Protein AF-A0A4R1WTA5-F1 (afdb_monomer_lite)

pLDDT: mean 72.41, std 25.15, range [24.81, 98.38]

Structure (mmCIF, N/CA/C/O backbone):
data_AF-A0A4R1WTA5-F1
#
_entry.id   AF-A0A4R1WTA5-F1
#
loop_
_atom_site.group_PDB
_atom_site.id
_atom_site.type_symbol
_atom_site.label_atom_id
_atom_site.label_alt_id
_atom_site.label_comp_id
_atom_site.label_asym_id
_atom_site.label_entity_id
_atom_site.label_seq_id
_atom_site.pdbx_PDB_ins_code
_atom_site.Cartn_x
_atom_site.Cartn_y
_atom_site.Cartn_z
_atom_site.occupancy
_atom_site.B_iso_or_equiv
_atom_site.auth_seq_id
_atom_site.auth_comp_id
_atom_site.auth_asym_id
_atom_site.auth_atom_id
_atom_site.pdbx_PDB_model_num
ATOM 1 N N . MET A 1 1 ? -5.440 -8.667 8.213 1.00 96.75 1 MET A N 1
ATOM 2 C CA . MET A 1 1 ? -4.086 -8.790 7.638 1.00 96.75 1 MET A CA 1
ATOM 3 C C . MET A 1 1 ? -4.123 -8.305 6.201 1.00 96.75 1 MET A C 1
ATOM 5 O O . MET A 1 1 ? -5.155 -8.456 5.561 1.00 96.75 1 MET A O 1
ATOM 9 N N . ILE A 1 2 ? -3.028 -7.724 5.720 1.00 97.94 2 ILE A N 1
ATOM 10 C CA . ILE A 1 2 ? -2.835 -7.380 4.308 1.00 97.94 2 ILE A CA 1
ATOM 11 C C . ILE A 1 2 ? -1.583 -8.071 3.773 1.00 97.94 2 ILE A C 1
ATOM 13 O O . ILE A 1 2 ? -0.701 -8.413 4.562 1.00 97.94 2 ILE A O 1
ATOM 17 N N . THR A 1 3 ? -1.505 -8.271 2.460 1.00 97.31 3 THR A N 1
ATOM 18 C CA . THR A 1 3 ? -0.336 -8.877 1.807 1.00 97.31 3 THR A CA 1
ATOM 19 C C . THR A 1 3 ? 0.061 -8.103 0.560 1.00 97.31 3 THR A C 1
ATOM 21 O O . THR A 1 3 ? -0.801 -7.708 -0.228 1.00 97.31 3 THR A O 1
ATOM 24 N N . SER A 1 4 ? 1.366 -7.965 0.336 1.00 97.00 4 SER A N 1
ATOM 25 C CA . SER A 1 4 ? 1.911 -7.454 -0.922 1.00 97.00 4 SER A CA 1
ATOM 26 C C . SER A 1 4 ? 1.435 -8.306 -2.095 1.00 97.00 4 SER A C 1
ATOM 28 O O . SER A 1 4 ? 1.392 -9.534 -2.005 1.00 97.00 4 SER A O 1
ATOM 30 N N . THR A 1 5 ? 1.108 -7.659 -3.208 1.00 97.00 5 THR A N 1
ATOM 31 C CA . THR A 1 5 ? 0.647 -8.333 -4.432 1.00 97.00 5 THR A CA 1
ATOM 32 C C . THR A 1 5 ? 1.523 -8.019 -5.638 1.00 97.00 5 THR A C 1
ATOM 34 O O . THR A 1 5 ? 1.283 -8.567 -6.707 1.00 97.00 5 THR A O 1
ATOM 37 N N . PHE A 1 6 ? 2.540 -7.163 -5.494 1.00 96.06 6 PHE A N 1
ATOM 38 C CA . PHE A 1 6 ? 3.413 -6.742 -6.588 1.00 96.06 6 PHE A CA 1
ATOM 39 C C . PHE A 1 6 ? 2.589 -6.292 -7.807 1.00 96.06 6 PHE A C 1
ATOM 41 O O . PHE A 1 6 ? 1.826 -5.332 -7.695 1.00 96.06 6 PHE A O 1
ATOM 48 N N . GLN A 1 7 ? 2.716 -6.986 -8.939 1.00 94.75 7 GLN A N 1
ATOM 49 C CA . GLN A 1 7 ? 2.053 -6.664 -10.201 1.00 94.75 7 GLN A CA 1
ATOM 50 C C . GLN A 1 7 ? 0.638 -7.233 -10.357 1.00 94.75 7 GLN A C 1
ATOM 52 O O . GLN A 1 7 ? 0.011 -7.007 -11.389 1.00 94.75 7 GLN A O 1
ATOM 57 N N . TYR A 1 8 ? 0.152 -8.034 -9.405 1.00 95.88 8 TYR A N 1
ATOM 58 C CA . TYR A 1 8 ? -1.156 -8.675 -9.535 1.00 95.88 8 TYR A CA 1
ATOM 59 C C . TYR A 1 8 ? -2.301 -7.676 -9.335 1.00 95.88 8 TYR A C 1
ATOM 61 O O . TYR A 1 8 ? -2.222 -6.772 -8.500 1.00 95.88 8 TYR A O 1
ATOM 69 N N . SER A 1 9 ? -3.377 -7.896 -10.094 1.00 95.75 9 SER A N 1
ATOM 70 C CA . SER A 1 9 ? -4.637 -7.160 -10.004 1.00 95.75 9 SER A CA 1
ATOM 71 C C . SER A 1 9 ? -5.786 -8.134 -9.706 1.00 95.75 9 SER A C 1
ATOM 73 O O . SER A 1 9 ? -5.859 -9.167 -10.377 1.00 95.75 9 SER A O 1
ATOM 75 N N . PRO A 1 10 ? -6.689 -7.843 -8.753 1.00 96.19 10 PRO A N 1
ATOM 76 C CA . PRO A 1 10 ? -6.680 -6.682 -7.864 1.00 96.19 10 PRO A CA 1
ATOM 77 C C . PRO A 1 10 ? -5.507 -6.722 -6.867 1.00 96.19 10 PRO A C 1
ATOM 79 O O . PRO A 1 10 ? -5.014 -7.784 -6.486 1.00 96.19 10 PRO A O 1
ATOM 82 N N . GLY A 1 11 ? -5.040 -5.539 -6.477 1.00 96.50 11 GLY A N 1
ATOM 83 C CA . GLY A 1 11 ? -3.857 -5.328 -5.658 1.00 96.50 11 GLY A CA 1
ATOM 84 C C . GLY A 1 11 ? -4.145 -5.134 -4.166 1.00 96.50 11 GLY A C 1
ATOM 85 O O . GLY A 1 11 ? -5.208 -4.655 -3.772 1.00 96.50 11 GLY A O 1
ATOM 86 N N . MET A 1 12 ? -3.152 -5.461 -3.335 1.00 97.69 12 MET A N 1
ATOM 87 C CA . MET A 1 12 ? -3.203 -5.416 -1.870 1.00 97.69 12 MET A CA 1
ATOM 88 C C . MET A 1 12 ? -4.356 -6.246 -1.285 1.00 97.69 12 MET A C 1
ATOM 90 O O . MET A 1 12 ? -5.397 -5.714 -0.891 1.00 97.69 12 MET A O 1
ATOM 94 N N . ALA A 1 13 ? -4.165 -7.564 -1.233 1.00 97.81 13 ALA A N 1
ATOM 95 C CA . ALA A 1 13 ? -5.171 -8.493 -0.730 1.00 97.81 13 ALA A CA 1
ATOM 96 C C . ALA A 1 13 ? -5.386 -8.340 0.783 1.00 97.81 13 ALA A C 1
ATOM 98 O O . ALA A 1 13 ? -4.449 -8.084 1.544 1.00 97.81 13 ALA A O 1
ATOM 99 N N . ILE A 1 14 ? -6.632 -8.530 1.217 1.00 98.25 14 ILE A N 1
ATOM 100 C CA . ILE A 1 14 ? -7.074 -8.321 2.594 1.00 98.25 14 ILE A CA 1
ATOM 101 C C . ILE A 1 14 ? -7.642 -9.625 3.131 1.00 98.25 14 ILE A C 1
ATOM 103 O O . ILE A 1 14 ? -8.584 -10.200 2.582 1.00 98.25 14 ILE A O 1
ATOM 107 N N . LEU A 1 15 ? -7.086 -10.069 4.253 1.00 98.31 15 LEU A N 1
ATOM 108 C CA . LEU A 1 15 ? -7.520 -11.262 4.960 1.00 98.31 15 LEU A CA 1
ATOM 109 C C . LEU A 1 15 ? -8.079 -10.901 6.333 1.00 98.31 15 LEU A C 1
ATOM 111 O O . LEU A 1 15 ? -7.521 -10.071 7.059 1.00 98.31 15 LEU A O 1
ATOM 115 N N . HIS A 1 16 ? -9.160 -11.568 6.713 1.00 98.12 16 HIS A N 1
ATOM 116 C CA . HIS A 1 16 ? -9.819 -11.399 7.999 1.00 98.12 16 HIS A CA 1
ATOM 117 C C . HIS A 1 16 ? -9.849 -12.722 8.761 1.00 98.12 16 HIS A C 1
ATOM 119 O O . HIS A 1 16 ? -10.159 -13.765 8.190 1.00 98.12 16 HIS A O 1
ATOM 125 N N . SER A 1 17 ? -9.605 -12.649 10.064 1.00 98.19 17 SER A N 1
ATOM 126 C CA . SER A 1 17 ? -9.720 -13.762 11.001 1.00 98.19 17 SER A CA 1
ATOM 127 C C . SER A 1 17 ? -10.259 -13.246 12.336 1.00 98.19 17 SER A C 1
ATOM 129 O O . SER A 1 17 ? -10.099 -12.066 12.651 1.00 98.19 17 SER A O 1
ATOM 131 N N . ARG A 1 18 ? -10.934 -14.121 13.087 1.00 97.94 18 ARG A N 1
ATOM 132 C CA . ARG A 1 18 ? -11.386 -13.868 14.467 1.00 97.94 18 ARG A CA 1
ATOM 133 C C . ARG A 1 18 ? -10.594 -14.668 15.504 1.00 97.94 18 ARG A C 1
ATOM 135 O O . ARG A 1 18 ? -10.625 -14.316 16.673 1.00 97.94 18 ARG A O 1
ATOM 142 N N . ASP A 1 19 ? -9.916 -15.727 15.071 1.00 98.00 19 ASP A N 1
ATOM 143 C CA . ASP A 1 19 ? -9.202 -16.702 15.903 1.00 98.00 19 ASP A CA 1
ATOM 144 C C . ASP A 1 19 ? -7.682 -16.699 15.646 1.00 98.00 19 ASP A C 1
ATOM 146 O O . ASP A 1 19 ? -6.946 -17.427 16.300 1.00 98.00 19 ASP A O 1
ATOM 150 N N . LEU A 1 20 ? -7.211 -15.886 14.690 1.00 97.81 20 LEU A N 1
ATOM 151 C CA . LEU A 1 20 ? -5.835 -15.821 14.179 1.00 97.81 20 LEU A CA 1
ATOM 152 C C . LEU A 1 20 ? -5.329 -17.109 13.504 1.00 97.81 20 LEU A C 1
ATOM 154 O O . LEU A 1 20 ? -4.186 -17.144 13.048 1.00 97.81 20 LEU A O 1
ATOM 158 N N . VAL A 1 21 ? -6.184 -18.124 13.353 1.00 98.19 21 VAL A N 1
ATOM 159 C CA . VAL A 1 21 ? -5.868 -19.425 12.741 1.00 98.19 21 VAL A CA 1
ATOM 160 C C . VAL A 1 21 ? -6.569 -19.563 11.393 1.00 98.19 21 VAL A C 1
ATOM 162 O O . VAL A 1 21 ? -5.928 -19.831 10.378 1.00 98.19 21 VAL A O 1
ATOM 165 N N . SER A 1 22 ? -7.877 -19.324 11.360 1.00 98.00 22 SER A N 1
ATOM 166 C CA . SER A 1 22 ? -8.713 -19.427 10.170 1.00 98.00 22 SER A CA 1
ATOM 167 C C . SER A 1 22 ? -8.807 -18.067 9.489 1.00 98.00 22 SER A C 1
ATOM 169 O O . SER A 1 22 ? -9.355 -17.110 10.046 1.00 98.00 22 SER A O 1
ATOM 171 N N . TRP A 1 23 ? -8.294 -17.969 8.263 1.00 98.31 23 TRP A N 1
ATOM 172 C CA . TRP A 1 23 ? -8.253 -16.719 7.504 1.00 98.31 23 TRP A CA 1
ATOM 173 C C . TRP A 1 23 ? -9.099 -16.814 6.239 1.00 98.31 23 TRP A C 1
ATOM 175 O O . TRP A 1 23 ? -8.957 -17.743 5.450 1.00 98.31 23 TRP A O 1
ATOM 185 N N . ARG A 1 24 ? -9.952 -15.809 6.018 1.00 98.19 24 ARG A N 1
ATOM 186 C CA . ARG A 1 24 ? -10.713 -15.639 4.773 1.00 98.19 24 ARG A CA 1
ATOM 187 C C . ARG A 1 24 ? -10.216 -14.422 4.006 1.00 98.19 24 ARG A C 1
ATOM 189 O O . ARG A 1 24 ? -9.983 -13.372 4.607 1.00 98.19 24 ARG A O 1
ATOM 196 N N . HIS A 1 25 ? -10.106 -14.543 2.688 1.00 97.56 25 HIS A N 1
ATOM 197 C CA . HIS A 1 25 ? -9.938 -13.388 1.813 1.00 97.56 25 HIS A CA 1
ATOM 198 C C . HIS A 1 25 ? -11.254 -12.598 1.780 1.00 97.56 25 HIS A C 1
ATOM 200 O O . HIS A 1 25 ? -12.312 -13.179 1.546 1.00 97.56 25 HIS A O 1
ATOM 206 N N . VAL A 1 26 ? -11.203 -11.298 2.075 1.00 97.62 26 VAL A N 1
ATOM 207 C CA . VAL A 1 26 ? -12.401 -10.439 2.164 1.00 97.62 26 VAL A CA 1
ATOM 208 C C . VAL A 1 26 ? -12.447 -9.338 1.115 1.00 97.62 26 VAL A C 1
ATOM 210 O O . VAL A 1 26 ? -13.472 -8.679 0.995 1.00 97.62 26 VAL A O 1
ATOM 213 N N . GLY A 1 27 ? -11.365 -9.132 0.368 1.00 96.38 27 GLY A N 1
ATOM 214 C CA . GLY A 1 27 ? -11.299 -8.121 -0.676 1.00 96.38 27 GLY A CA 1
ATOM 215 C C . GLY A 1 27 ? -9.877 -7.644 -0.927 1.00 96.38 27 GLY A C 1
ATOM 216 O O . GLY A 1 27 ? -8.91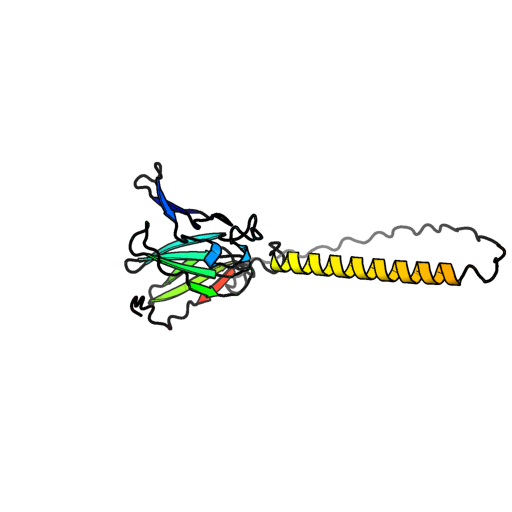9 -8.160 -0.357 1.00 96.38 27 GLY A O 1
ATOM 217 N N . ALA A 1 28 ? -9.762 -6.622 -1.763 1.00 97.50 28 ALA A N 1
ATOM 218 C CA . ALA A 1 28 ? -8.504 -6.001 -2.141 1.00 97.50 28 ALA A CA 1
ATOM 219 C C . ALA A 1 28 ? -8.656 -4.477 -2.098 1.00 97.50 28 ALA A C 1
ATOM 221 O O . ALA A 1 28 ? -9.720 -3.953 -2.433 1.00 97.50 28 ALA A O 1
ATOM 222 N N . ALA A 1 29 ? -7.614 -3.771 -1.661 1.00 97.88 29 ALA A N 1
ATOM 223 C CA . ALA A 1 29 ? -7.682 -2.317 -1.495 1.00 97.88 29 ALA A CA 1
ATOM 224 C C . ALA A 1 29 ? -7.497 -1.544 -2.806 1.00 97.88 29 ALA A C 1
ATOM 226 O O . ALA A 1 29 ? -7.921 -0.396 -2.908 1.00 97.88 29 ALA A O 1
ATOM 227 N N . VAL A 1 30 ? -6.871 -2.168 -3.807 1.00 97.56 30 VAL A N 1
ATOM 228 C CA . VAL A 1 30 ? -6.639 -1.585 -5.131 1.00 97.56 30 VAL A CA 1
ATOM 229 C C . VAL A 1 30 ? -7.363 -2.449 -6.169 1.00 97.56 30 VAL A C 1
ATOM 231 O O . VAL A 1 30 ? -6.821 -3.472 -6.579 1.00 97.56 30 VAL A O 1
ATOM 234 N N . PRO A 1 31 ? -8.589 -2.092 -6.595 1.00 95.50 31 PRO A N 1
ATOM 235 C CA . PRO A 1 31 ? -9.369 -2.928 -7.512 1.00 95.50 31 PRO A CA 1
ATOM 236 C C . PRO A 1 31 ? -8.698 -3.159 -8.872 1.00 95.50 31 PRO A C 1
ATOM 238 O O . PRO A 1 31 ? -8.821 -4.240 -9.442 1.00 95.50 31 PRO A O 1
ATOM 241 N N . ASP A 1 32 ? -7.968 -2.159 -9.370 1.00 95.62 32 ASP A N 1
ATOM 242 C CA . ASP A 1 32 ? -7.204 -2.233 -10.614 1.00 95.62 32 ASP A CA 1
ATOM 243 C C . ASP A 1 32 ? -5.804 -1.651 -10.406 1.00 95.62 32 ASP A C 1
ATOM 245 O O . ASP A 1 32 ? -5.652 -0.480 -10.062 1.00 95.62 32 ASP A O 1
ATOM 249 N N . ILE A 1 33 ? -4.771 -2.465 -10.626 1.00 95.56 33 ILE A N 1
ATOM 250 C CA . ILE A 1 33 ? -3.366 -2.055 -10.521 1.00 95.56 33 ILE A CA 1
ATOM 251 C C . ILE A 1 33 ? -2.968 -1.011 -11.580 1.00 95.56 33 ILE A C 1
ATOM 253 O O . ILE A 1 33 ? -2.007 -0.266 -11.385 1.00 95.56 33 ILE A O 1
ATOM 257 N N . GLY A 1 34 ? -3.722 -0.902 -12.681 1.00 95.44 34 GLY A N 1
ATOM 258 C CA . GLY A 1 34 ? -3.491 0.066 -13.754 1.00 95.44 34 GLY A CA 1
ATOM 259 C C . GLY A 1 34 ? -3.556 1.528 -13.301 1.00 95.44 34 GLY A C 1
ATOM 260 O O . GLY A 1 34 ? -3.007 2.398 -13.979 1.00 95.44 34 GLY A O 1
ATOM 261 N N . VAL A 1 35 ? -4.149 1.807 -12.132 1.00 94.81 35 VAL A N 1
ATOM 262 C CA . VAL A 1 35 ? -4.145 3.144 -11.510 1.00 94.81 35 VAL A CA 1
ATOM 263 C C . VAL A 1 35 ? -2.745 3.608 -11.089 1.00 94.81 35 VAL A C 1
ATOM 265 O O . VAL A 1 35 ? -2.527 4.805 -10.922 1.00 94.81 35 VAL A O 1
ATOM 268 N N . LEU A 1 36 ? -1.786 2.685 -10.928 1.00 94.56 36 LEU A N 1
ATOM 269 C CA . LEU A 1 36 ? -0.389 3.013 -10.624 1.00 94.56 36 LEU A CA 1
ATOM 270 C C . LEU A 1 36 ? 0.376 3.523 -11.852 1.00 94.56 36 LEU A C 1
ATOM 272 O O . LEU A 1 36 ? 1.371 4.229 -11.704 1.00 94.56 36 LEU A O 1
ATOM 276 N N . GLY A 1 37 ? -0.079 3.177 -13.059 1.00 94.06 37 GLY A N 1
ATOM 277 C CA . GLY A 1 37 ? 0.538 3.598 -14.311 1.00 94.06 37 GLY A CA 1
ATOM 278 C C . GLY A 1 37 ? 0.218 2.667 -15.483 1.00 94.06 37 GLY A C 1
ATOM 279 O O . GLY A 1 37 ? -0.149 1.504 -15.284 1.00 94.06 37 GLY A O 1
ATOM 280 N N . PRO A 1 38 ? 0.377 3.145 -16.730 1.00 94.44 38 PRO A N 1
ATOM 281 C CA . PRO A 1 38 ? 0.078 2.355 -17.920 1.00 94.44 38 PRO A CA 1
ATOM 282 C C . PRO A 1 38 ? 0.957 1.105 -18.057 1.00 94.44 38 PRO A C 1
ATOM 284 O O . PRO A 1 38 ? 0.537 0.136 -18.677 1.00 94.44 38 PRO A O 1
ATOM 287 N N . GLU A 1 39 ? 2.150 1.087 -17.462 1.00 93.88 39 GLU A N 1
ATOM 288 C CA . GLU A 1 39 ? 3.087 -0.044 -17.491 1.00 93.88 39 GLU A CA 1
ATOM 289 C C . GLU A 1 39 ? 2.559 -1.283 -16.743 1.00 93.88 39 GLU A C 1
ATOM 291 O O . GLU A 1 39 ? 3.017 -2.399 -16.999 1.00 93.88 39 GLU A O 1
ATOM 296 N N . TYR A 1 40 ? 1.607 -1.093 -15.823 1.00 94.25 40 TYR A N 1
ATOM 297 C CA . TYR A 1 40 ? 0.965 -2.159 -15.046 1.00 94.25 40 TYR A CA 1
ATOM 298 C C . TYR A 1 40 ? -0.238 -2.790 -15.761 1.00 94.25 40 TYR A C 1
ATOM 300 O O . TYR A 1 40 ? -0.743 -3.821 -15.322 1.00 94.25 40 TYR A O 1
ATOM 308 N N . ARG A 1 41 ? -0.715 -2.180 -16.851 1.00 94.38 41 ARG A N 1
ATOM 309 C CA . ARG A 1 41 ? -1.888 -2.651 -17.593 1.00 94.38 41 ARG A CA 1
ATOM 310 C C . ARG A 1 41 ? -1.558 -3.904 -18.405 1.00 94.38 41 ARG A C 1
ATOM 312 O O . ARG A 1 41 ? -0.417 -4.111 -18.825 1.00 94.38 41 ARG A O 1
ATOM 319 N N . SER A 1 42 ? -2.574 -4.727 -18.652 1.00 90.75 42 SER A N 1
ATOM 320 C CA . SER A 1 42 ? -2.446 -6.026 -19.326 1.00 90.75 42 SER A CA 1
ATOM 321 C C . SER A 1 42 ? -1.980 -5.950 -20.784 1.00 90.75 42 SER A C 1
ATOM 323 O O . SER A 1 42 ? -1.438 -6.924 -21.298 1.00 90.75 42 SER A O 1
ATOM 325 N N . ASP A 1 43 ? -2.145 -4.804 -21.445 1.00 93.88 43 ASP A N 1
ATOM 326 C CA . ASP A 1 43 ? -1.640 -4.537 -22.795 1.00 93.88 43 ASP A CA 1
ATOM 327 C C . ASP A 1 43 ? -0.129 -4.249 -22.828 1.00 93.88 43 ASP A C 1
ATOM 329 O O . ASP A 1 43 ? 0.496 -4.397 -23.878 1.00 93.88 43 ASP A O 1
ATOM 333 N N . ARG A 1 44 ? 0.472 -3.869 -21.690 1.00 93.94 44 ARG A N 1
ATOM 334 C CA . ARG A 1 44 ? 1.913 -3.587 -21.573 1.00 93.94 44 ARG A CA 1
ATOM 335 C C . ARG A 1 44 ? 2.675 -4.646 -20.789 1.00 93.94 44 ARG A C 1
ATOM 337 O O . ARG A 1 44 ? 3.708 -5.118 -21.256 1.00 93.94 44 ARG A O 1
ATOM 344 N N . MET A 1 45 ? 2.181 -5.022 -19.608 1.00 89.00 45 MET A N 1
ATOM 345 C CA . MET A 1 45 ? 2.787 -6.038 -18.732 1.00 89.00 45 MET A CA 1
ATOM 346 C C . MET A 1 45 ? 4.282 -5.793 -18.447 1.00 89.00 45 MET A C 1
ATOM 348 O O . MET A 1 45 ? 5.087 -6.720 -18.354 1.00 89.00 45 MET A O 1
ATOM 352 N N . GLU A 1 46 ? 4.677 -4.528 -18.285 1.00 92.88 46 GLU A N 1
ATOM 353 C CA . GLU A 1 46 ? 6.085 -4.114 -18.180 1.00 92.88 46 GLU A CA 1
ATOM 354 C C . GLU A 1 46 ? 6.626 -4.155 -16.739 1.00 92.88 46 GLU A C 1
ATOM 356 O O . GLU A 1 46 ? 7.792 -3.838 -16.488 1.00 92.88 46 GLU A O 1
ATOM 361 N N . ARG A 1 47 ? 5.789 -4.556 -15.777 1.00 90.69 47 ARG A N 1
ATOM 362 C CA . ARG A 1 47 ? 6.041 -4.439 -14.334 1.00 90.69 47 ARG A CA 1
ATOM 363 C C . ARG A 1 47 ? 6.128 -5.779 -13.605 1.00 90.69 47 ARG A C 1
ATOM 365 O O . ARG A 1 47 ? 5.712 -5.893 -12.464 1.00 90.69 47 ARG A O 1
ATOM 372 N N . TYR A 1 48 ? 6.705 -6.804 -14.228 1.00 90.19 48 TYR A N 1
ATOM 373 C CA . TYR A 1 48 ? 6.916 -8.097 -13.565 1.00 90.19 48 TYR A CA 1
ATOM 374 C C . TYR A 1 48 ? 7.772 -7.975 -12.289 1.00 90.19 48 TYR A C 1
ATOM 376 O O . TYR A 1 48 ? 8.858 -7.393 -12.318 1.00 90.19 48 TYR A O 1
ATOM 384 N N . ASN A 1 49 ? 7.308 -8.596 -11.199 1.00 90.31 49 ASN A N 1
ATOM 385 C CA . ASN A 1 49 ? 7.962 -8.646 -9.887 1.00 90.31 49 ASN A CA 1
ATOM 386 C C . ASN A 1 49 ? 8.226 -7.266 -9.253 1.00 90.31 49 ASN A C 1
ATOM 388 O O . ASN A 1 49 ? 9.166 -7.094 -8.478 1.00 90.31 49 ASN A O 1
ATOM 392 N N . VAL A 1 50 ? 7.413 -6.270 -9.606 1.00 91.44 50 VAL A N 1
ATOM 393 C CA . VAL A 1 50 ? 7.380 -4.940 -8.990 1.00 91.44 50 VAL A CA 1
ATOM 394 C C . VAL A 1 50 ? 5.922 -4.475 -8.887 1.00 91.44 50 VAL A C 1
ATOM 396 O O . VAL A 1 50 ? 5.036 -5.098 -9.460 1.00 91.44 50 VAL A O 1
ATOM 399 N N . GLY A 1 51 ? 5.649 -3.392 -8.162 1.00 93.81 51 GLY A N 1
ATOM 400 C CA . GLY A 1 51 ? 4.294 -2.869 -7.972 1.00 93.81 51 GLY A CA 1
ATOM 401 C C . GLY A 1 51 ? 4.022 -2.605 -6.510 1.00 93.81 51 GLY A C 1
ATOM 402 O O . GLY A 1 51 ? 4.788 -1.883 -5.882 1.00 93.81 51 GLY A O 1
ATOM 403 N N . ILE A 1 52 ? 2.958 -3.191 -5.970 1.00 96.75 52 ILE A N 1
ATOM 404 C CA . ILE A 1 52 ? 2.570 -3.017 -4.569 1.00 96.75 52 ILE A CA 1
ATOM 405 C C . ILE A 1 52 ? 3.472 -3.864 -3.664 1.00 96.75 52 ILE A C 1
ATOM 407 O O . ILE A 1 52 ? 3.313 -5.087 -3.581 1.00 96.75 52 ILE A O 1
ATOM 411 N N . TYR A 1 53 ? 4.403 -3.197 -2.982 1.00 96.25 53 TYR A N 1
ATOM 412 C CA . TYR A 1 53 ? 5.261 -3.784 -1.950 1.00 96.25 53 TYR A CA 1
ATOM 413 C C . TYR A 1 53 ? 4.541 -3.832 -0.595 1.00 96.25 53 TYR A C 1
ATOM 415 O O . TYR A 1 53 ? 3.323 -3.650 -0.514 1.00 96.25 53 TYR A O 1
ATOM 423 N N . ALA A 1 54 ? 5.289 -4.141 0.469 1.00 96.19 54 ALA A N 1
ATOM 424 C CA . ALA A 1 54 ? 4.741 -4.220 1.810 1.00 96.19 54 ALA A CA 1
ATOM 425 C C . ALA A 1 54 ? 4.035 -2.917 2.190 1.00 96.19 54 ALA A C 1
ATOM 427 O O . ALA A 1 54 ? 4.475 -1.804 1.886 1.00 96.19 54 ALA A O 1
ATOM 428 N N . GLY A 1 55 ? 2.897 -3.093 2.844 1.00 96.19 55 GLY A N 1
ATOM 429 C CA . GLY A 1 55 ? 2.095 -2.003 3.349 1.00 96.19 55 GLY A CA 1
ATOM 430 C C . GLY A 1 55 ? 1.824 -2.158 4.830 1.00 96.19 55 GLY A C 1
ATOM 431 O O . GLY A 1 55 ? 2.054 -3.205 5.437 1.00 96.19 55 GLY A O 1
ATOM 432 N N . SER A 1 56 ? 1.268 -1.103 5.399 1.00 97.81 56 SER A N 1
ATOM 433 C CA . SER A 1 56 ? 0.765 -1.075 6.760 1.00 97.81 56 SER A CA 1
ATOM 434 C C . SER A 1 56 ? -0.733 -0.815 6.754 1.00 97.81 56 SER A C 1
ATOM 436 O O . SER A 1 56 ? -1.243 0.025 6.013 1.00 97.81 56 SER A O 1
ATOM 438 N N . LEU A 1 57 ? -1.438 -1.545 7.613 1.00 97.75 57 LEU A N 1
ATOM 439 C CA . LEU A 1 57 ? -2.854 -1.354 7.885 1.00 97.75 57 LEU A CA 1
ATOM 440 C C . LEU A 1 57 ? -3.005 -0.900 9.335 1.00 97.75 57 LEU A C 1
ATOM 442 O O . LEU A 1 57 ? -2.594 -1.612 10.252 1.00 97.75 57 LEU A O 1
ATOM 446 N N . ARG A 1 58 ? -3.609 0.268 9.548 1.00 96.94 58 ARG A N 1
ATOM 447 C CA . ARG A 1 58 ? -3.909 0.807 10.880 1.00 96.94 58 ARG A CA 1
ATOM 448 C C . ARG A 1 58 ? -5.374 1.192 10.975 1.00 96.94 58 ARG A C 1
ATOM 450 O O . ARG A 1 58 ? -5.942 1.676 10.007 1.00 96.94 58 ARG A O 1
ATOM 457 N N . HIS A 1 59 ? -5.975 1.000 12.142 1.00 96.50 59 HIS A N 1
ATOM 458 C CA . HIS A 1 59 ? -7.298 1.538 12.436 1.00 96.50 59 HIS A CA 1
ATOM 459 C C . HIS A 1 59 ? -7.134 2.780 13.314 1.00 96.50 59 HIS A C 1
ATOM 461 O O . HIS A 1 59 ? -6.526 2.702 14.379 1.00 96.50 59 HIS A O 1
ATOM 467 N N . HIS A 1 60 ? -7.629 3.925 12.853 1.00 95.44 60 HIS A N 1
ATOM 468 C CA . HIS A 1 60 ? -7.511 5.201 13.552 1.00 95.44 60 HIS A CA 1
ATOM 469 C C . HIS A 1 60 ? -8.734 6.076 13.260 1.00 95.44 60 HIS A C 1
ATOM 471 O O . HIS A 1 60 ? -9.107 6.248 12.099 1.00 95.44 60 HIS A O 1
ATOM 477 N N . ARG A 1 61 ? -9.350 6.628 14.319 1.00 94.00 61 ARG A N 1
ATOM 478 C CA . ARG A 1 61 ? -10.554 7.485 14.257 1.00 94.00 61 ARG A CA 1
ATOM 479 C C . ARG A 1 61 ? -11.700 6.877 13.427 1.00 94.00 61 ARG A C 1
ATOM 481 O O . ARG A 1 61 ? -12.248 7.525 12.546 1.00 94.00 61 ARG A O 1
ATOM 488 N N . GLY A 1 62 ? -12.034 5.614 13.709 1.00 96.06 62 GLY A N 1
ATOM 489 C CA . GLY A 1 62 ? -13.158 4.907 13.074 1.00 96.06 62 GLY A CA 1
ATOM 490 C C . GLY A 1 62 ? -12.924 4.498 11.617 1.00 96.06 62 GLY A C 1
ATOM 491 O O . GLY A 1 62 ? -13.872 4.143 10.926 1.00 96.06 62 GLY A O 1
ATOM 492 N N . ARG A 1 63 ? -11.678 4.566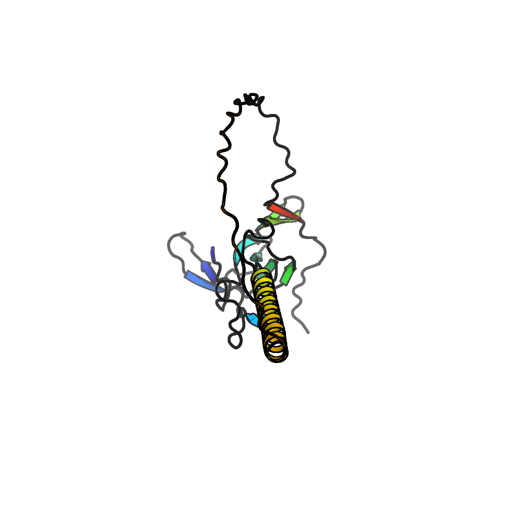 11.132 1.00 97.00 63 ARG A N 1
ATOM 493 C CA . ARG A 1 63 ? -11.333 4.240 9.749 1.00 97.00 63 ARG A CA 1
ATOM 494 C C . ARG A 1 63 ? -10.079 3.383 9.665 1.00 97.00 63 ARG A C 1
ATOM 496 O O . ARG A 1 63 ? -9.144 3.534 10.453 1.00 97.00 63 ARG A O 1
ATOM 503 N N . TYR A 1 64 ? -10.044 2.501 8.678 1.00 98.19 64 TYR A N 1
ATOM 504 C CA . TYR A 1 64 ? -8.853 1.784 8.252 1.00 98.19 64 TYR A CA 1
ATOM 505 C C . TYR A 1 64 ? -8.031 2.657 7.311 1.00 98.19 64 TYR A C 1
ATOM 507 O O . TYR A 1 64 ? -8.540 3.183 6.326 1.00 98.19 64 TYR A O 1
ATOM 515 N N . TRP A 1 65 ? -6.749 2.776 7.613 1.00 97.94 65 TRP A N 1
ATOM 516 C CA . TRP A 1 65 ? -5.741 3.473 6.835 1.00 97.94 65 TRP A CA 1
ATOM 517 C C . TRP A 1 65 ? -4.758 2.449 6.310 1.00 97.94 65 TRP A C 1
ATOM 519 O O . TRP A 1 65 ? -4.124 1.738 7.096 1.00 97.94 65 TRP A O 1
ATOM 529 N N . LEU A 1 66 ? -4.622 2.389 4.993 1.00 98.38 66 LEU A N 1
ATOM 530 C CA . LEU A 1 66 ? -3.700 1.490 4.331 1.00 98.38 66 LEU A CA 1
ATOM 531 C C . LEU A 1 66 ? -2.662 2.314 3.587 1.00 98.38 66 LEU A C 1
ATOM 533 O O . LEU A 1 66 ? -3.009 3.058 2.675 1.00 98.38 66 LEU A O 1
ATOM 537 N N . HIS A 1 67 ? -1.400 2.167 3.981 1.00 98.00 67 HIS A N 1
ATOM 538 C CA . HIS A 1 67 ? -0.267 2.771 3.287 1.00 98.00 67 HIS A CA 1
ATOM 539 C C . HIS A 1 67 ? 0.560 1.677 2.629 1.00 98.00 67 HIS A C 1
ATOM 541 O O . HIS A 1 67 ? 0.772 0.629 3.231 1.00 98.00 67 HIS A O 1
ATOM 547 N N . PHE A 1 68 ? 1.054 1.916 1.422 1.00 97.19 68 PHE A N 1
ATOM 548 C CA . PHE A 1 68 ? 1.995 1.016 0.758 1.00 97.19 68 PHE A CA 1
ATOM 549 C C . PHE A 1 68 ? 2.933 1.791 -0.152 1.00 97.19 68 PHE A C 1
ATOM 551 O O . PHE A 1 68 ? 2.675 2.944 -0.502 1.00 97.19 68 PHE A O 1
ATOM 558 N N . THR A 1 69 ? 4.031 1.157 -0.540 1.00 95.06 69 THR A N 1
ATOM 559 C CA . THR A 1 69 ? 4.960 1.704 -1.523 1.00 95.06 69 THR A CA 1
ATOM 560 C C . THR A 1 69 ? 4.905 0.948 -2.831 1.00 95.06 69 THR A C 1
ATOM 562 O O . THR A 1 69 ? 4.648 -0.254 -2.909 1.00 95.06 69 THR A O 1
ATOM 565 N N . THR A 1 70 ? 5.250 1.688 -3.866 1.00 93.50 70 THR A N 1
ATOM 566 C CA . THR A 1 70 ? 5.908 1.161 -5.049 1.00 93.50 70 THR A CA 1
ATOM 567 C C . THR A 1 70 ? 7.332 1.720 -5.036 1.00 93.50 70 THR A C 1
ATOM 569 O O . THR A 1 70 ? 7.547 2.872 -4.649 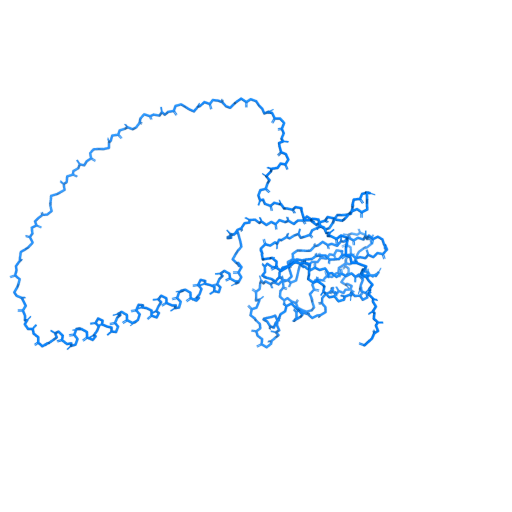1.00 93.50 70 THR A O 1
ATOM 572 N N . LEU A 1 71 ? 8.333 0.934 -5.431 1.00 88.62 71 LEU A N 1
ATOM 573 C CA . LEU A 1 71 ? 9.717 1.429 -5.417 1.00 88.62 71 LEU A CA 1
ATOM 574 C C . LEU A 1 71 ? 9.959 2.551 -6.442 1.00 88.62 71 LEU A C 1
ATOM 576 O O . LEU A 1 71 ? 10.863 3.367 -6.245 1.00 88.62 71 LEU A O 1
ATOM 580 N N . ASP A 1 72 ? 9.189 2.574 -7.532 1.00 88.44 72 ASP A N 1
ATOM 581 C CA . ASP A 1 72 ? 9.369 3.499 -8.653 1.00 88.44 72 ASP A CA 1
ATOM 582 C C . ASP A 1 72 ? 8.347 4.650 -8.656 1.00 88.44 72 ASP A C 1
ATOM 584 O O . ASP A 1 72 ? 8.714 5.757 -9.040 1.00 88.44 72 ASP A O 1
ATOM 588 N N . GLU A 1 73 ? 7.096 4.431 -8.234 1.00 91.62 73 GLU A N 1
ATOM 589 C CA . GLU A 1 73 ? 6.034 5.451 -8.291 1.00 91.62 73 GLU A CA 1
ATOM 590 C C . GLU A 1 73 ? 5.800 6.176 -6.953 1.00 91.62 73 GLU A C 1
ATOM 592 O O . GLU A 1 73 ? 5.140 7.216 -6.941 1.00 91.62 73 GLU A O 1
ATOM 597 N N . GLY A 1 74 ? 6.361 5.666 -5.849 1.00 92.88 74 GLY A N 1
ATOM 598 C CA . GLY A 1 74 ? 6.369 6.307 -4.534 1.00 92.88 74 GLY A CA 1
ATOM 599 C C . GLY A 1 74 ? 5.411 5.694 -3.506 1.00 92.88 74 GLY A C 1
ATOM 600 O O . GLY A 1 74 ? 5.125 4.494 -3.537 1.00 92.88 74 GLY A O 1
ATOM 601 N N . ILE A 1 75 ? 4.957 6.513 -2.552 1.00 95.38 75 ILE A N 1
ATOM 602 C CA . ILE A 1 75 ? 4.140 6.096 -1.398 1.00 95.38 75 ILE A CA 1
ATOM 603 C C . ILE A 1 75 ? 2.674 6.434 -1.653 1.00 95.38 75 ILE A C 1
ATOM 605 O O . ILE A 1 75 ? 2.348 7.570 -1.999 1.00 95.38 75 ILE A O 1
ATOM 609 N N . PHE A 1 76 ? 1.789 5.479 -1.390 1.00 97.06 76 PHE A N 1
ATOM 610 C CA . PHE A 1 76 ? 0.350 5.612 -1.566 1.00 97.06 76 PHE A CA 1
ATOM 611 C C . PHE A 1 76 ? -0.412 5.380 -0.263 1.00 97.06 76 PHE A C 1
ATOM 613 O O . PHE A 1 76 ? 0.051 4.660 0.624 1.00 97.06 76 PHE A O 1
ATOM 620 N N . VAL A 1 77 ? -1.601 5.976 -0.176 1.00 97.81 77 VAL A N 1
ATOM 621 C CA . VAL A 1 77 ? -2.579 5.765 0.888 1.00 97.81 77 VAL A CA 1
ATOM 622 C C . VAL A 1 77 ? -3.982 5.587 0.312 1.00 97.81 77 VAL A C 1
ATOM 624 O O . VAL A 1 77 ? -4.376 6.256 -0.643 1.00 97.81 77 VAL A O 1
ATOM 627 N N . THR A 1 78 ? -4.752 4.695 0.920 1.00 98.19 78 THR A N 1
ATOM 628 C CA . THR A 1 78 ? -6.203 4.585 0.742 1.00 98.19 78 THR A CA 1
ATOM 629 C C . THR A 1 78 ? -6.851 4.271 2.088 1.00 98.19 78 THR A C 1
ATOM 631 O O . THR A 1 78 ? -6.183 3.825 3.029 1.00 98.19 78 THR A O 1
ATOM 634 N N . THR A 1 79 ? -8.143 4.553 2.217 1.00 98.38 79 THR A N 1
ATOM 635 C CA . THR A 1 79 ? -8.871 4.407 3.474 1.00 98.38 79 THR A CA 1
ATOM 636 C C . THR A 1 79 ? -10.235 3.756 3.283 1.00 98.38 79 THR A C 1
ATOM 638 O O . THR A 1 79 ? -10.826 3.865 2.215 1.00 98.38 79 THR A O 1
ATOM 641 N N . ALA A 1 80 ? -10.747 3.083 4.311 1.00 98.31 80 ALA A N 1
ATOM 642 C CA . ALA A 1 80 ? -12.072 2.462 4.298 1.00 98.31 80 ALA A CA 1
ATOM 643 C C . ALA A 1 80 ? -12.668 2.428 5.706 1.00 98.31 80 ALA A C 1
ATOM 645 O O . ALA A 1 80 ? -11.937 2.286 6.683 1.00 98.31 80 ALA A O 1
ATOM 646 N N . GLU A 1 81 ? -13.986 2.524 5.838 1.00 98.06 81 GLU A N 1
ATOM 647 C CA . GLU A 1 81 ? -14.665 2.407 7.144 1.00 98.06 81 GLU A CA 1
ATOM 648 C C . GLU A 1 81 ? -14.867 0.944 7.557 1.00 98.06 81 GLU A C 1
ATOM 650 O O . GLU A 1 81 ? -14.880 0.616 8.739 1.00 98.06 81 GLU A O 1
ATOM 655 N N . HIS A 1 82 ? -14.918 0.039 6.581 1.00 97.31 82 HIS A N 1
ATOM 656 C CA . HIS A 1 82 ? -14.973 -1.401 6.792 1.00 97.31 82 HIS A CA 1
ATOM 657 C C . HIS A 1 82 ? -13.766 -2.064 6.105 1.00 97.31 82 HIS A C 1
ATOM 659 O O . HIS A 1 82 ? -13.409 -1.671 4.993 1.00 97.31 82 HIS A O 1
ATOM 665 N N . PRO A 1 83 ? -13.115 -3.084 6.701 1.00 95.06 83 PRO A N 1
ATOM 666 C CA . PRO A 1 83 ? -11.869 -3.629 6.156 1.00 95.06 83 PRO A CA 1
ATOM 667 C C . PRO A 1 83 ? -12.061 -4.351 4.814 1.00 95.06 83 PRO A C 1
ATOM 669 O O . PRO A 1 83 ? -11.099 -4.520 4.078 1.00 95.06 83 PRO A O 1
ATOM 672 N N . ALA A 1 84 ? -13.284 -4.768 4.472 1.00 96.19 84 ALA A N 1
ATOM 673 C CA . ALA A 1 84 ? -13.606 -5.315 3.147 1.00 96.19 84 ALA A CA 1
ATOM 674 C C . ALA A 1 84 ? -13.836 -4.228 2.073 1.00 96.19 84 ALA A C 1
ATOM 676 O O . ALA A 1 84 ? -14.129 -4.552 0.927 1.00 96.19 84 ALA A O 1
ATOM 677 N N . GLY A 1 85 ? -13.707 -2.950 2.435 1.00 95.62 85 GLY A N 1
ATOM 678 C CA . GLY A 1 85 ? -14.062 -1.813 1.597 1.00 95.62 85 GLY A CA 1
ATOM 679 C C . GLY A 1 85 ? -15.516 -1.345 1.789 1.00 95.62 85 GLY A C 1
ATOM 680 O O . GLY A 1 85 ? -16.196 -1.822 2.702 1.00 95.62 85 GLY A O 1
ATOM 681 N N . PRO A 1 86 ? -15.992 -0.414 0.942 1.00 96.75 86 PRO A N 1
ATOM 682 C CA . PRO A 1 86 ? -15.268 0.153 -0.197 1.00 96.75 86 PRO A CA 1
ATOM 683 C C . PRO A 1 86 ? -14.050 0.974 0.242 1.00 96.75 86 PRO A C 1
ATOM 685 O O . PRO A 1 86 ? -14.084 1.673 1.253 1.00 96.75 86 PRO A O 1
ATOM 688 N N . TRP A 1 87 ? -12.962 0.847 -0.515 1.00 98.06 87 TRP A N 1
ATOM 689 C CA . TRP A 1 87 ? -11.748 1.633 -0.317 1.00 98.06 87 TRP A CA 1
ATOM 690 C C . TRP A 1 87 ? -11.844 2.943 -1.096 1.00 98.06 87 TRP A C 1
ATOM 692 O O . TRP A 1 87 ? -12.370 2.975 -2.209 1.00 98.06 87 TRP A O 1
ATOM 702 N N . SER A 1 88 ? -11.355 4.028 -0.501 1.00 97.88 88 SER A N 1
ATOM 703 C CA . SER A 1 88 ? -11.314 5.345 -1.126 1.00 97.88 88 SER A CA 1
ATOM 704 C C . SER A 1 88 ? -10.384 5.349 -2.338 1.00 97.88 88 SER A C 1
ATOM 706 O O . SER A 1 88 ? -9.538 4.463 -2.503 1.00 97.88 88 SER A O 1
ATOM 708 N N . HIS A 1 89 ? -10.484 6.402 -3.150 1.00 96.25 89 HIS A N 1
ATOM 709 C CA . HIS A 1 89 ? -9.526 6.648 -4.222 1.00 96.25 89 HIS A CA 1
ATOM 710 C C . HIS A 1 89 ? -8.081 6.561 -3.701 1.00 96.25 89 HIS A C 1
ATOM 712 O O . HIS A 1 89 ? -7.785 6.930 -2.559 1.00 96.25 89 HIS A O 1
ATOM 718 N N . LEU A 1 90 ? -7.185 6.038 -4.536 1.00 96.62 90 LEU A N 1
ATOM 719 C CA . LEU A 1 90 ? -5.786 5.867 -4.181 1.00 96.62 90 LEU A CA 1
ATOM 720 C C . LEU A 1 90 ? -5.064 7.219 -4.248 1.00 96.62 90 LEU A C 1
ATOM 722 O O . LEU A 1 90 ? -4.937 7.816 -5.314 1.00 96.62 90 LEU A O 1
ATOM 726 N N . HIS A 1 91 ? -4.569 7.708 -3.115 1.00 96.19 91 HIS A N 1
ATOM 727 C CA . HIS A 1 91 ? -3.840 8.973 -3.045 1.00 96.19 91 HIS A CA 1
ATOM 728 C C . HIS A 1 91 ? -2.335 8.719 -2.981 1.00 96.19 91 HIS A C 1
ATOM 730 O O . HIS A 1 91 ? -1.859 7.972 -2.129 1.00 96.19 91 HIS A O 1
ATOM 736 N N . ARG A 1 92 ? -1.563 9.366 -3.857 1.00 95.44 92 ARG A N 1
ATOM 737 C CA . ARG A 1 92 ? -0.096 9.334 -3.801 1.00 95.44 92 ARG A CA 1
ATOM 738 C C . ARG A 1 92 ? 0.407 10.408 -2.834 1.00 95.44 92 ARG A C 1
ATOM 740 O O . ARG A 1 92 ? 0.258 11.593 -3.106 1.00 95.44 92 ARG A O 1
ATOM 747 N N . LEU A 1 93 ? 1.004 9.989 -1.720 1.00 92.31 93 LEU A N 1
ATOM 748 C CA . LEU A 1 93 ? 1.559 10.871 -0.685 1.00 92.31 93 LEU A CA 1
ATOM 749 C C . LEU A 1 93 ? 2.940 11.426 -1.044 1.00 92.31 93 LEU A C 1
ATOM 751 O O . LEU A 1 93 ? 3.325 12.494 -0.576 1.00 92.31 93 LEU A O 1
ATOM 755 N N . SER A 1 94 ? 3.709 10.670 -1.820 1.00 89.25 94 SER A N 1
ATOM 756 C CA . SER A 1 94 ? 5.067 11.019 -2.230 1.00 89.25 94 SER A CA 1
ATOM 757 C C . SER A 1 94 ? 5.360 10.358 -3.567 1.00 89.25 94 SER A C 1
ATOM 759 O O . SER A 1 94 ? 4.986 9.204 -3.757 1.00 89.25 94 SER A O 1
ATOM 761 N N . ASP A 1 95 ? 6.034 11.065 -4.465 1.00 90.06 95 ASP A N 1
ATOM 762 C CA . ASP A 1 95 ? 6.576 10.557 -5.731 1.00 90.06 95 ASP A CA 1
ATOM 763 C C . ASP A 1 95 ? 8.071 10.197 -5.626 1.00 90.06 95 ASP A C 1
ATOM 765 O O . ASP A 1 95 ? 8.705 9.792 -6.602 1.00 90.06 95 ASP A O 1
ATOM 769 N N . GLU A 1 96 ? 8.651 10.329 -4.430 1.00 86.38 96 GLU A N 1
ATOM 770 C CA . GLU A 1 96 ? 10.036 9.961 -4.172 1.00 86.38 96 GLU A CA 1
ATOM 771 C C . GLU A 1 96 ? 10.246 8.448 -4.357 1.00 86.38 96 GLU A C 1
ATOM 773 O O . GLU A 1 96 ? 9.582 7.617 -3.736 1.00 86.38 96 GLU A O 1
ATOM 778 N N . THR A 1 97 ? 11.225 8.086 -5.185 1.00 87.12 97 THR A N 1
ATOM 779 C CA . THR A 1 97 ? 11.555 6.687 -5.493 1.00 87.12 97 THR A CA 1
ATOM 780 C C . THR A 1 97 ? 12.445 6.052 -4.425 1.00 87.12 97 THR A C 1
ATOM 782 O O . THR A 1 97 ? 13.358 6.709 -3.920 1.00 87.12 97 THR A O 1
ATOM 785 N N . GLY A 1 98 ? 12.308 4.745 -4.205 1.00 84.69 98 GLY A N 1
ATOM 786 C CA . GLY A 1 98 ? 13.200 3.968 -3.336 1.00 84.69 98 GLY A CA 1
ATOM 787 C C . GLY A 1 98 ? 12.891 4.071 -1.841 1.00 84.69 98 GLY A C 1
ATOM 788 O O . GLY A 1 98 ? 13.762 3.762 -1.025 1.00 84.69 98 GLY A O 1
ATOM 789 N N . TRP A 1 99 ? 11.682 4.513 -1.496 1.00 88.38 99 TRP A N 1
ATOM 790 C CA . TRP A 1 99 ? 11.102 4.328 -0.168 1.00 88.38 99 TRP A CA 1
ATOM 791 C C . TRP A 1 99 ? 10.400 2.977 -0.080 1.00 88.38 99 TRP A C 1
ATOM 793 O O . TRP A 1 99 ? 9.782 2.521 -1.045 1.00 88.38 99 TRP A O 1
ATOM 803 N N . GLU A 1 100 ? 10.475 2.356 1.087 1.00 90.25 100 GLU A N 1
ATOM 804 C CA . GLU A 1 100 ? 9.857 1.068 1.379 1.00 90.25 100 GLU A CA 1
ATOM 805 C C . GLU A 1 100 ? 9.179 1.081 2.758 1.00 90.25 100 GLU A C 1
ATOM 807 O O . GLU A 1 100 ? 9.415 1.966 3.586 1.00 90.25 100 GLU A O 1
ATOM 812 N N . ASP A 1 101 ? 8.303 0.101 2.955 1.00 93.69 101 ASP A N 1
ATOM 813 C CA . ASP A 1 101 ? 7.677 -0.257 4.226 1.00 93.69 101 ASP A CA 1
ATOM 814 C C . ASP A 1 101 ? 7.074 0.931 5.007 1.00 93.69 101 ASP A C 1
ATOM 816 O O . ASP A 1 101 ? 7.409 1.157 6.175 1.00 93.69 101 ASP A O 1
ATOM 820 N N . PRO A 1 102 ? 6.164 1.716 4.392 1.00 95.12 102 PRO A N 1
ATOM 821 C CA . PRO A 1 102 ? 5.569 2.868 5.048 1.00 95.12 102 PRO A CA 1
ATOM 822 C C . PRO A 1 102 ? 4.662 2.417 6.195 1.00 95.12 102 PRO A C 1
ATOM 824 O O . PRO A 1 102 ? 3.770 1.588 6.012 1.00 95.12 102 PRO A O 1
ATOM 827 N N . CYS A 1 103 ? 4.837 3.017 7.368 1.00 96.00 103 CYS A N 1
ATOM 828 C CA . CYS A 1 103 ? 4.068 2.745 8.575 1.00 96.00 103 CYS A CA 1
ATOM 829 C C . CYS A 1 103 ? 3.599 4.067 9.200 1.00 96.00 103 CYS A C 1
ATOM 831 O O . CYS A 1 103 ? 4.433 4.829 9.703 1.00 96.00 103 CYS A O 1
ATOM 833 N N . PRO A 1 104 ? 2.290 4.385 9.160 1.00 94.94 104 PRO A N 1
ATOM 834 C CA . PRO A 1 104 ? 1.775 5.578 9.798 1.00 94.94 104 PRO A CA 1
ATOM 835 C C . PRO A 1 104 ? 1.703 5.366 11.312 1.00 94.94 104 PRO A C 1
ATOM 837 O O . PRO A 1 104 ? 1.372 4.279 11.803 1.00 94.94 104 PRO A O 1
ATOM 840 N N . LEU A 1 105 ? 1.979 6.441 12.035 1.00 93.50 105 LEU A N 1
ATOM 841 C CA . LEU A 1 105 ? 1.875 6.546 13.479 1.00 93.50 105 LEU A CA 1
ATOM 842 C C . LEU A 1 105 ? 1.141 7.847 13.803 1.00 93.50 105 LEU A C 1
ATOM 844 O O . LEU A 1 105 ? 1.521 8.911 13.318 1.00 93.50 105 LEU A O 1
ATOM 848 N N . TRP A 1 106 ? 0.102 7.758 14.623 1.00 94.00 106 TRP A N 1
ATOM 849 C CA . TRP A 1 106 ? -0.548 8.930 15.199 1.00 94.00 106 TRP A CA 1
ATOM 850 C C . TRP A 1 106 ? -0.095 9.062 16.641 1.00 94.00 106 TRP A C 1
ATOM 852 O O . TRP A 1 106 ? -0.148 8.088 17.390 1.00 94.00 106 TRP A O 1
ATOM 862 N N . ASP A 1 107 ? 0.374 10.252 16.975 1.00 91.56 107 ASP A N 1
ATOM 863 C CA . ASP A 1 107 ? 0.862 10.619 18.294 1.00 91.56 107 ASP A CA 1
ATOM 864 C C . ASP A 1 107 ? -0.287 11.176 19.153 1.00 91.56 107 ASP A C 1
ATOM 866 O O . ASP A 1 107 ? -1.347 11.562 18.642 1.00 91.56 107 ASP A O 1
ATOM 870 N N . GLU A 1 108 ? -0.086 11.209 20.466 1.00 91.12 108 GLU A N 1
ATOM 871 C CA . GLU A 1 108 ? -1.080 11.653 21.447 1.00 91.12 108 GLU A CA 1
ATOM 872 C C . GLU A 1 108 ? -1.377 13.155 21.331 1.00 91.12 108 GLU A C 1
ATOM 874 O O . GLU A 1 108 ? -2.500 13.589 21.583 1.00 91.12 108 GLU A O 1
ATOM 879 N N . ASP A 1 109 ? -0.413 13.944 20.847 1.00 90.56 109 ASP A N 1
ATOM 880 C CA . ASP A 1 109 ? -0.574 15.376 20.555 1.00 90.56 109 ASP A CA 1
ATOM 881 C C . ASP A 1 109 ? -1.411 15.657 19.286 1.00 90.56 109 ASP A C 1
ATOM 883 O O . ASP A 1 109 ? -1.574 16.806 18.863 1.00 90.56 109 ASP A O 1
ATOM 887 N N . GLY A 1 110 ? -1.949 14.605 18.661 1.00 86.88 110 GLY A N 1
ATOM 888 C CA . GLY A 1 110 ? -2.775 14.671 17.463 1.00 86.88 110 GLY A CA 1
ATOM 889 C C . GLY A 1 110 ? -1.981 14.768 16.160 1.00 86.88 110 GLY A C 1
ATOM 890 O O . GLY A 1 110 ? -2.596 14.863 15.091 1.00 86.88 110 GLY A O 1
ATOM 891 N N . ARG A 1 111 ? -0.643 14.735 16.206 1.00 88.94 111 ARG A N 1
ATOM 892 C CA . ARG A 1 111 ? 0.194 14.723 15.003 1.00 88.94 111 ARG A CA 1
ATOM 893 C C . ARG A 1 111 ? 0.235 13.341 14.368 1.00 88.94 111 ARG A C 1
ATOM 895 O O . ARG A 1 111 ? 0.113 12.311 15.022 1.00 88.94 111 ARG A O 1
ATOM 902 N N . ALA A 1 112 ? 0.437 13.337 13.055 1.00 91.38 112 ALA A N 1
ATOM 903 C CA . ALA A 1 112 ? 0.623 12.127 12.273 1.00 91.38 112 ALA A CA 1
ATOM 904 C C . ALA A 1 112 ? 2.033 12.092 11.675 1.00 91.38 112 ALA A C 1
ATOM 906 O O . ALA A 1 112 ? 2.538 13.075 11.120 1.00 91.38 112 ALA A O 1
ATOM 90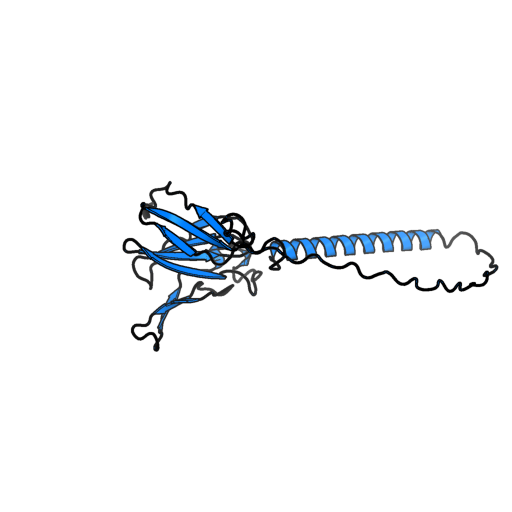7 N N . TRP A 1 113 ? 2.646 10.923 11.757 1.00 92.12 113 TRP A N 1
ATOM 908 C CA . TRP A 1 113 ? 3.986 10.627 11.289 1.00 92.12 113 TRP A CA 1
ATOM 909 C C . TRP A 1 113 ? 3.935 9.443 10.335 1.00 92.12 113 TRP A C 1
ATOM 911 O O . TRP A 1 113 ? 3.136 8.526 10.513 1.00 92.12 113 TRP A O 1
ATOM 921 N N . LEU A 1 114 ? 4.806 9.450 9.333 1.00 92.75 114 LEU A N 1
ATOM 922 C CA . LEU A 1 114 ? 5.045 8.300 8.479 1.00 92.75 114 LEU A CA 1
ATOM 923 C C . LEU A 1 114 ? 6.493 7.862 8.652 1.00 92.75 114 LEU A C 1
ATOM 925 O O . LEU A 1 114 ? 7.423 8.618 8.360 1.00 92.75 114 LEU A O 1
ATOM 929 N N . VAL A 1 115 ? 6.670 6.638 9.133 1.00 92.81 115 VAL A N 1
ATOM 930 C CA . VAL A 1 115 ? 7.976 5.989 9.222 1.00 92.81 115 VAL A CA 1
ATOM 931 C C . VAL A 1 115 ? 8.149 5.133 7.979 1.00 92.81 115 VAL A C 1
ATOM 933 O O . VAL A 1 115 ? 7.267 4.345 7.655 1.00 92.81 115 VAL A O 1
ATOM 936 N N . ALA A 1 116 ? 9.263 5.295 7.278 1.00 91.06 116 ALA A N 1
ATOM 937 C CA . ALA A 1 116 ? 9.603 4.484 6.116 1.00 91.06 116 ALA A CA 1
ATOM 938 C C . ALA A 1 116 ? 11.118 4.281 6.064 1.00 91.06 116 ALA A C 1
ATOM 940 O O . ALA A 1 116 ? 11.885 5.123 6.555 1.00 91.06 116 ALA A O 1
ATOM 941 N N . SER A 1 117 ? 11.567 3.181 5.465 1.00 88.38 117 SER A N 1
ATOM 942 C CA . SER A 1 117 ? 12.985 3.008 5.163 1.00 88.38 117 SER A CA 1
ATOM 943 C C . SER A 1 117 ? 13.311 3.475 3.753 1.00 88.38 117 SER A C 1
ATOM 945 O O . SER A 1 117 ? 12.513 3.395 2.821 1.00 88.38 117 SER A O 1
ATOM 947 N N . SER A 1 118 ? 14.522 3.996 3.601 1.00 83.38 118 SER A N 1
ATOM 948 C CA . SER A 1 118 ? 15.159 4.145 2.305 1.00 83.38 118 SER A CA 1
ATOM 949 C C . SER A 1 118 ? 16.563 3.571 2.437 1.00 83.38 118 SER A C 1
ATOM 951 O O . SER A 1 118 ? 17.454 4.228 2.979 1.00 83.38 118 SER A O 1
ATOM 953 N N . PRO A 1 119 ? 16.804 2.338 1.967 1.00 65.06 119 PRO A N 1
ATOM 954 C CA . PRO A 1 119 ? 18.093 1.671 2.133 1.00 65.06 119 PRO A CA 1
ATOM 955 C C . PRO A 1 119 ? 19.218 2.303 1.287 1.00 65.06 119 PRO A C 1
ATOM 957 O O . PRO A 1 119 ? 20.339 1.793 1.256 1.00 65.06 119 PRO A O 1
ATOM 960 N N . GLY A 1 120 ? 18.953 3.437 0.630 1.00 61.47 120 GLY A N 1
ATOM 961 C CA . GLY A 1 120 ? 19.898 4.180 -0.190 1.00 61.47 120 GLY A CA 1
ATOM 962 C C . GLY A 1 120 ? 19.905 3.734 -1.653 1.00 61.47 120 GLY A C 1
ATOM 963 O O . GLY A 1 120 ? 19.397 2.676 -2.037 1.00 61.47 120 GLY A O 1
ATOM 964 N N . ARG A 1 121 ? 20.494 4.569 -2.520 1.00 54.03 121 ARG A N 1
ATOM 965 C CA . ARG A 1 121 ? 20.583 4.283 -3.961 1.00 54.03 121 ARG A CA 1
ATOM 966 C C . ARG A 1 121 ? 21.359 2.981 -4.197 1.00 54.03 121 ARG A C 1
ATOM 968 O O . ARG A 1 121 ? 22.547 2.912 -3.906 1.00 54.03 121 ARG A O 1
ATOM 975 N N . GLY A 1 122 ? 20.708 1.996 -4.818 1.00 53.62 122 GLY A N 1
ATOM 976 C CA . GLY A 1 122 ? 21.342 0.756 -5.283 1.00 53.62 122 GLY A CA 1
ATOM 977 C C . GLY A 1 122 ? 21.105 -0.481 -4.416 1.00 53.62 122 GLY A C 1
ATOM 978 O O . GLY A 1 122 ? 21.550 -1.550 -4.820 1.00 53.62 122 GLY A O 1
ATOM 979 N N . ALA A 1 123 ? 20.387 -0.359 -3.294 1.00 58.25 123 ALA A N 1
ATOM 980 C CA . ALA A 1 123 ? 19.953 -1.515 -2.503 1.00 58.25 123 ALA A CA 1
ATOM 981 C C . ALA A 1 123 ? 18.984 -2.420 -3.286 1.00 58.25 123 ALA A C 1
ATOM 983 O O . ALA A 1 123 ? 19.081 -3.641 -3.212 1.00 58.25 123 ALA A O 1
ATOM 984 N N . TRP A 1 124 ? 18.133 -1.813 -4.119 1.00 57.69 124 TRP A N 1
ATOM 985 C CA . TRP A 1 124 ? 17.220 -2.512 -5.017 1.00 57.69 124 TRP A CA 1
ATOM 986 C C . TRP A 1 124 ? 17.450 -2.084 -6.471 1.00 57.69 124 TRP A C 1
ATOM 988 O O . TRP A 1 124 ? 17.654 -0.891 -6.741 1.00 57.69 124 TRP A O 1
ATOM 998 N N . PRO A 1 125 ? 17.413 -3.015 -7.441 1.00 56.88 125 PRO A N 1
ATOM 999 C CA . PRO A 1 125 ? 17.359 -2.651 -8.845 1.00 56.88 125 PRO A CA 1
ATOM 1000 C C . PRO A 1 125 ? 15.973 -2.065 -9.150 1.00 56.88 125 PRO A C 1
ATOM 1002 O O . PRO A 1 125 ? 15.073 -2.779 -9.571 1.00 56.88 125 PRO A O 1
ATOM 1005 N N . THR A 1 126 ? 15.796 -0.756 -8.956 1.00 60.12 126 THR A N 1
ATOM 1006 C CA . THR A 1 126 ? 14.604 -0.055 -9.456 1.00 60.12 126 THR A CA 1
ATOM 1007 C C . THR A 1 126 ? 14.526 -0.201 -10.973 1.00 60.12 126 THR A C 1
ATOM 1009 O O . THR A 1 126 ? 15.567 -0.163 -11.649 1.00 60.12 126 THR A O 1
ATOM 1012 N N . LEU A 1 127 ? 13.327 -0.354 -11.549 1.00 57.00 127 LEU A N 1
ATOM 1013 C CA . LEU A 1 127 ? 13.212 -0.434 -13.008 1.00 57.00 127 LEU A CA 1
ATOM 1014 C C . LEU A 1 127 ? 13.674 0.876 -13.648 1.00 57.00 127 LEU A C 1
ATOM 1016 O O . LEU A 1 127 ? 14.311 0.839 -14.701 1.00 57.00 127 LEU A O 1
ATOM 1020 N N . ALA A 1 128 ? 13.525 2.015 -12.964 1.00 55.12 128 ALA A N 1
ATOM 1021 C CA . ALA A 1 128 ? 14.139 3.272 -13.382 1.00 55.12 128 ALA A CA 1
ATOM 1022 C C . ALA A 1 128 ? 15.681 3.184 -13.488 1.00 55.12 128 ALA A C 1
ATOM 1024 O O . ALA A 1 128 ? 16.288 3.696 -14.436 1.00 55.12 128 ALA A O 1
ATOM 1025 N N . ALA A 1 129 ? 16.360 2.519 -12.545 1.00 53.88 129 ALA A N 1
ATOM 1026 C CA . ALA A 1 129 ? 17.808 2.305 -12.609 1.00 53.88 129 ALA A CA 1
ATOM 1027 C C . ALA A 1 129 ? 18.206 1.244 -13.651 1.00 53.88 129 ALA A C 1
ATOM 1029 O O . ALA A 1 129 ? 19.211 1.418 -14.351 1.00 53.88 129 ALA A O 1
ATOM 1030 N N . ALA A 1 130 ? 17.423 0.174 -13.796 1.00 54.59 130 ALA A N 1
ATOM 1031 C CA . ALA A 1 130 ? 17.641 -0.870 -14.795 1.00 54.59 130 ALA A CA 1
ATOM 1032 C C . ALA A 1 130 ? 17.421 -0.351 -16.229 1.00 54.59 130 ALA A C 1
ATOM 1034 O O . ALA A 1 130 ? 18.224 -0.645 -17.119 1.00 54.59 130 ALA A O 1
ATOM 1035 N N . GLY A 1 131 ? 16.404 0.486 -16.444 1.00 54.22 131 GLY A N 1
ATOM 1036 C CA . GLY A 1 131 ? 16.107 1.168 -17.704 1.00 54.22 131 GLY A CA 1
ATOM 1037 C C . GLY A 1 131 ? 17.248 2.086 -18.141 1.00 54.22 131 GLY A C 1
ATOM 1038 O O . GLY A 1 131 ? 17.735 1.969 -19.268 1.00 54.22 131 GLY A O 1
ATOM 1039 N N . ARG A 1 132 ? 17.790 2.903 -17.222 1.00 53.25 132 ARG A N 1
ATOM 1040 C CA . ARG A 1 132 ? 18.995 3.720 -17.479 1.00 53.25 132 ARG A CA 1
ATOM 1041 C C . ARG A 1 132 ? 20.215 2.868 -17.849 1.00 53.25 132 ARG A C 1
ATOM 1043 O O . ARG A 1 132 ? 20.952 3.218 -18.773 1.00 53.25 132 ARG A O 1
ATOM 1050 N N . ARG A 1 133 ? 20.426 1.723 -17.185 1.00 48.41 133 ARG A N 1
ATOM 1051 C CA . ARG A 1 133 ? 21.513 0.783 -17.529 1.00 48.41 133 ARG A CA 1
ATOM 1052 C C . ARG A 1 133 ? 21.313 0.153 -18.911 1.00 48.41 133 ARG A C 1
ATOM 1054 O O . ARG A 1 133 ? 22.268 0.105 -19.684 1.00 48.41 133 ARG A O 1
ATOM 1061 N N . ARG A 1 134 ? 20.094 -0.272 -19.264 1.00 49.22 134 ARG A N 1
ATOM 1062 C CA . ARG A 1 134 ? 19.776 -0.825 -20.595 1.00 49.22 134 ARG A CA 1
ATOM 1063 C C . ARG A 1 134 ? 19.956 0.213 -21.706 1.00 49.22 134 ARG A C 1
ATOM 1065 O O . ARG A 1 134 ? 20.553 -0.114 -22.730 1.00 49.22 134 ARG A O 1
ATOM 1072 N N . ALA A 1 135 ? 19.521 1.456 -21.498 1.00 48.28 135 ALA A N 1
ATOM 1073 C CA . ALA A 1 135 ? 19.729 2.551 -22.448 1.00 48.28 135 ALA A CA 1
ATOM 1074 C C . ALA A 1 135 ? 21.224 2.847 -22.659 1.00 48.28 135 ALA A C 1
ATOM 1076 O O . ALA A 1 135 ? 21.686 2.926 -23.798 1.00 48.28 135 ALA A O 1
ATOM 1077 N N . ARG A 1 136 ? 22.010 2.905 -21.574 1.00 43.50 136 ARG A N 1
ATOM 1078 C CA . ARG A 1 136 ? 23.469 3.093 -21.636 1.00 43.50 136 ARG A CA 1
ATOM 1079 C C . ARG A 1 136 ? 24.170 1.951 -22.377 1.00 43.50 136 ARG A C 1
ATOM 1081 O O . ARG A 1 136 ? 25.034 2.211 -23.206 1.00 43.50 136 ARG A O 1
ATOM 1088 N N . LEU A 1 137 ? 23.781 0.698 -22.133 1.00 48.00 137 LEU A N 1
ATOM 1089 C CA . LEU A 1 137 ? 24.336 -0.463 -22.840 1.00 48.00 137 LEU A CA 1
ATOM 1090 C C . LEU A 1 137 ? 23.968 -0.474 -24.330 1.00 48.00 137 LEU A C 1
ATOM 1092 O O . LEU A 1 137 ? 24.818 -0.785 -25.163 1.00 48.00 137 LEU A O 1
ATOM 1096 N N . ARG A 1 138 ? 22.733 -0.093 -24.690 1.00 46.03 138 ARG A N 1
ATOM 1097 C CA . ARG A 1 138 ? 22.331 0.089 -26.096 1.00 46.03 138 ARG A CA 1
ATOM 1098 C C . ARG A 1 138 ? 23.147 1.194 -26.766 1.00 46.03 138 ARG A C 1
ATOM 1100 O O . ARG A 1 138 ? 23.638 0.987 -27.871 1.00 46.03 138 ARG A O 1
ATOM 1107 N N . HIS A 1 139 ? 23.353 2.322 -26.089 1.00 52.03 139 HIS A N 1
ATOM 1108 C CA . HIS A 1 139 ? 24.179 3.415 -26.597 1.00 52.03 139 HIS A CA 1
ATOM 1109 C C . HIS A 1 139 ? 25.637 2.986 -26.813 1.00 52.03 139 HIS A C 1
ATOM 1111 O O . HIS A 1 139 ? 26.184 3.217 -27.887 1.00 52.03 139 HIS A O 1
ATOM 1117 N N . LEU A 1 140 ? 26.238 2.278 -25.851 1.00 61.53 140 LEU A N 1
ATOM 1118 C CA . LEU A 1 140 ? 27.604 1.753 -25.966 1.00 61.53 140 LEU A CA 1
ATOM 1119 C C . LEU A 1 140 ? 27.747 0.731 -27.106 1.00 61.53 140 LEU A C 1
ATOM 1121 O O . LEU A 1 140 ? 28.715 0.796 -27.857 1.00 61.53 140 LEU A O 1
ATOM 1125 N N . ARG A 1 141 ? 26.764 -0.161 -27.306 1.00 56.72 141 ARG A N 1
ATOM 1126 C CA . ARG A 1 141 ? 26.740 -1.088 -28.459 1.00 56.72 141 ARG A CA 1
ATOM 1127 C C . ARG A 1 141 ? 26.602 -0.362 -29.798 1.00 56.72 141 ARG A C 1
ATOM 1129 O O . ARG A 1 141 ? 27.206 -0.762 -30.788 1.00 56.72 141 ARG A O 1
ATOM 1136 N N . LEU A 1 142 ? 25.811 0.710 -29.854 1.00 64.44 142 LEU A N 1
ATOM 1137 C CA . LEU A 1 142 ? 25.698 1.538 -31.058 1.00 64.44 142 LEU A CA 1
ATOM 1138 C C . LEU A 1 142 ? 27.000 2.298 -31.340 1.00 64.44 142 LEU A C 1
ATOM 1140 O O . LEU A 1 142 ? 27.388 2.435 -32.499 1.00 64.44 142 LEU A O 1
ATOM 1144 N N . GLN A 1 143 ? 27.693 2.763 -30.300 1.00 60.09 143 GLN A N 1
ATOM 1145 C CA . GLN A 1 143 ? 29.000 3.405 -30.426 1.00 60.09 143 GLN A CA 1
ATOM 1146 C C . GLN A 1 143 ? 30.085 2.424 -30.886 1.00 60.09 143 GLN A C 1
ATOM 1148 O O . GLN A 1 143 ? 30.824 2.768 -31.808 1.00 60.09 143 GLN A O 1
ATOM 1153 N N . SER A 1 144 ? 30.140 1.203 -30.336 1.00 61.22 144 SER A N 1
ATOM 1154 C CA . SER A 1 144 ? 31.098 0.179 -30.781 1.00 61.22 144 SER A CA 1
ATOM 1155 C C . SER A 1 144 ? 30.857 -0.193 -32.244 1.00 61.22 144 SER A C 1
ATOM 1157 O O . SER A 1 144 ? 31.771 -0.117 -33.055 1.00 61.22 144 SER A O 1
ATOM 1159 N N . ARG A 1 145 ? 29.596 -0.425 -32.636 1.00 62.12 145 ARG A N 1
ATOM 1160 C CA . ARG A 1 145 ? 29.234 -0.717 -34.031 1.00 62.12 145 ARG A CA 1
ATOM 1161 C C . ARG A 1 145 ? 29.605 0.426 -34.983 1.00 62.12 145 ARG A C 1
ATOM 1163 O O . ARG A 1 145 ? 30.018 0.184 -36.113 1.00 62.12 145 ARG A O 1
ATOM 1170 N N . ARG A 1 146 ? 29.489 1.685 -34.544 1.00 65.44 146 ARG A N 1
ATOM 1171 C CA . ARG A 1 146 ? 29.944 2.854 -35.321 1.00 65.44 146 ARG A CA 1
ATOM 1172 C C . ARG A 1 146 ? 31.468 2.919 -35.440 1.00 65.44 146 ARG A C 1
ATOM 1174 O O . ARG A 1 146 ? 31.959 3.337 -36.487 1.00 65.44 146 ARG A O 1
ATOM 1181 N N . GLN A 1 147 ? 32.208 2.542 -34.399 1.00 65.12 147 GLN A N 1
ATOM 1182 C CA . GLN A 1 147 ? 33.670 2.466 -34.438 1.00 65.12 147 GLN A CA 1
ATOM 1183 C C . GLN A 1 147 ? 34.139 1.340 -35.365 1.00 65.12 147 GLN A C 1
ATOM 1185 O O . GLN A 1 147 ? 34.975 1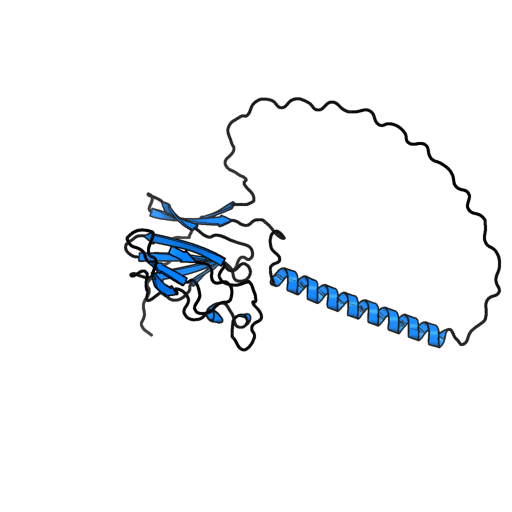.598 -36.227 1.00 65.12 147 GLN A O 1
ATOM 1190 N N . ASP A 1 148 ? 33.523 0.159 -35.295 1.00 70.19 148 ASP A N 1
ATOM 1191 C CA . ASP A 1 148 ? 33.825 -0.977 -36.174 1.00 70.19 148 ASP A CA 1
ATOM 1192 C C . ASP A 1 148 ? 33.594 -0.629 -37.649 1.00 70.19 148 ASP A C 1
ATOM 1194 O O . ASP A 1 148 ? 34.451 -0.881 -38.494 1.00 70.19 148 ASP A O 1
ATOM 1198 N N . LEU A 1 149 ? 32.481 0.041 -37.969 1.00 64.75 149 LEU A N 1
ATOM 1199 C CA . LEU A 1 149 ? 32.193 0.497 -39.334 1.00 64.75 149 LEU A CA 1
ATOM 1200 C C . LEU A 1 149 ? 33.197 1.549 -39.830 1.00 64.75 149 LEU A C 1
ATOM 1202 O O . LEU A 1 149 ? 33.566 1.545 -41.006 1.00 64.75 149 LEU A O 1
ATOM 1206 N N . ARG A 1 150 ? 33.676 2.443 -38.954 1.00 63.78 150 ARG A N 1
ATOM 1207 C CA . ARG A 1 150 ? 34.731 3.414 -39.299 1.00 63.78 150 ARG A CA 1
ATOM 1208 C C . ARG A 1 150 ? 36.077 2.726 -39.527 1.00 63.78 150 ARG A C 1
ATOM 1210 O O . ARG A 1 150 ? 36.769 3.081 -40.480 1.00 63.78 150 ARG A O 1
ATOM 1217 N N . SER A 1 151 ? 36.424 1.738 -38.707 1.00 62.91 151 SER A N 1
ATOM 1218 C CA . SER A 1 151 ? 37.638 0.927 -38.859 1.00 62.91 151 SER A CA 1
ATOM 1219 C C . SER A 1 151 ? 37.589 0.086 -40.135 1.00 62.91 151 SER A C 1
ATOM 1221 O O . SER A 1 151 ? 38.532 0.122 -40.920 1.00 62.91 151 SER A O 1
ATOM 1223 N N . ALA A 1 152 ? 36.464 -0.570 -40.431 1.00 62.84 152 ALA A N 1
ATOM 1224 C CA . ALA A 1 152 ? 36.264 -1.324 -41.670 1.00 62.84 152 ALA A CA 1
ATOM 1225 C C . ALA A 1 152 ? 36.354 -0.430 -42.920 1.00 62.84 152 ALA A C 1
ATOM 1227 O O . ALA A 1 152 ? 36.943 -0.821 -43.929 1.00 62.84 152 ALA A O 1
ATOM 1228 N N . ARG A 1 153 ? 35.833 0.804 -42.853 1.00 64.25 153 ARG A N 1
ATOM 1229 C CA . ARG A 1 153 ? 35.959 1.786 -43.941 1.00 64.25 153 ARG A CA 1
ATOM 1230 C C . ARG A 1 153 ? 37.407 2.246 -44.128 1.00 64.25 153 ARG A C 1
ATOM 1232 O O . ARG A 1 153 ? 37.846 2.341 -45.270 1.00 64.25 153 ARG A O 1
ATOM 1239 N N . LYS A 1 154 ? 38.161 2.460 -43.042 1.00 58.97 154 LYS A N 1
ATOM 1240 C CA . LYS A 1 154 ? 39.606 2.751 -43.095 1.00 58.97 154 LYS A CA 1
ATOM 1241 C C . LYS A 1 154 ? 40.417 1.579 -43.650 1.00 58.97 154 LYS A C 1
ATOM 1243 O O . LYS A 1 154 ? 41.279 1.819 -44.480 1.00 58.97 154 LYS A O 1
ATOM 1248 N N . HIS A 1 155 ? 40.112 0.333 -43.285 1.00 57.56 155 HIS A N 1
ATOM 1249 C CA . HIS A 1 155 ? 40.772 -0.847 -43.862 1.00 57.56 155 HIS A CA 1
ATOM 1250 C C . HIS A 1 155 ? 40.471 -1.017 -45.355 1.00 57.56 155 HIS A C 1
ATOM 1252 O O . HIS A 1 155 ? 41.377 -1.333 -46.118 1.00 57.56 155 HIS A O 1
ATOM 1258 N N . ARG A 1 156 ? 39.240 -0.725 -45.801 1.00 55.09 156 ARG A N 1
ATOM 1259 C CA . ARG A 1 156 ? 38.904 -0.701 -47.235 1.00 55.09 156 ARG A CA 1
ATOM 1260 C C . ARG A 1 156 ? 39.631 0.401 -48.013 1.00 55.09 156 ARG A C 1
ATOM 1262 O O . ARG A 1 156 ? 39.962 0.177 -49.166 1.00 55.09 156 ARG A O 1
ATOM 1269 N N . HIS A 1 157 ? 39.901 1.554 -47.397 1.00 53.94 157 HIS A N 1
ATOM 1270 C CA . HIS A 1 157 ? 40.677 2.633 -48.031 1.00 53.94 157 HIS A CA 1
ATOM 1271 C C . HIS A 1 157 ? 42.200 2.445 -47.880 1.00 53.94 157 HIS A C 1
ATOM 1273 O O . HIS A 1 157 ? 42.963 2.984 -48.671 1.00 53.94 157 HIS A O 1
ATOM 1279 N N . GLY A 1 158 ? 42.651 1.669 -46.890 1.00 46.75 158 GLY A N 1
ATOM 1280 C CA . GLY A 1 158 ? 44.060 1.337 -46.654 1.00 46.75 158 GLY A CA 1
ATOM 1281 C C . GLY A 1 158 ? 44.573 0.140 -47.459 1.00 46.75 158 GLY A C 1
ATOM 1282 O O . GLY A 1 158 ? 45.774 -0.091 -47.494 1.00 46.75 158 GLY A O 1
ATOM 1283 N N . LEU A 1 159 ? 43.696 -0.598 -48.148 1.00 46.09 159 LEU A N 1
ATOM 1284 C CA . LEU A 1 159 ? 44.082 -1.696 -49.045 1.00 46.09 159 LEU A CA 1
ATOM 1285 C C . LEU A 1 159 ? 44.646 -1.218 -50.396 1.00 46.09 159 LEU A C 1
ATOM 1287 O O . LEU A 1 159 ? 44.921 -2.038 -51.265 1.00 46.09 159 LEU A O 1
ATOM 1291 N N . MET A 1 160 ? 44.861 0.091 -50.557 1.00 45.66 160 MET A N 1
ATOM 1292 C CA . MET A 1 160 ? 45.461 0.680 -51.752 1.00 45.66 160 MET A CA 1
ATOM 1293 C C . MET A 1 160 ? 46.760 1.452 -51.483 1.00 45.66 160 MET A C 1
ATOM 1295 O O . MET A 1 160 ? 47.120 2.307 -52.281 1.00 45.66 160 MET A O 1
ATOM 1299 N N . VAL A 1 161 ? 47.484 1.172 -50.388 1.00 44.34 161 VAL A N 1
ATOM 1300 C CA . VAL A 1 161 ? 48.864 1.664 -50.210 1.00 44.34 161 VAL A CA 1
ATOM 1301 C C . VAL A 1 161 ? 49.708 0.665 -49.400 1.00 44.34 161 VAL A C 1
ATOM 1303 O O . VAL A 1 161 ? 49.522 0.521 -48.199 1.00 44.34 161 VAL A O 1
ATOM 1306 N N . GLY A 1 162 ? 50.669 0.023 -50.074 1.00 37.75 162 GLY A N 1
ATOM 1307 C CA . GLY A 1 162 ? 51.985 -0.348 -49.529 1.00 37.75 162 GLY A CA 1
ATOM 1308 C C . GLY A 1 162 ? 52.075 -1.433 -48.444 1.00 37.75 162 GLY A C 1
ATOM 1309 O O . GLY A 1 162 ? 51.834 -1.190 -47.266 1.00 37.75 162 GLY A O 1
ATOM 1310 N N . LEU A 1 163 ? 52.590 -2.605 -48.829 1.00 43.69 163 LEU A N 1
ATOM 1311 C CA . LEU A 1 163 ? 53.205 -3.593 -47.929 1.00 43.69 163 LEU A CA 1
ATOM 1312 C C . LEU A 1 163 ? 54.332 -2.965 -47.081 1.00 43.69 163 LEU A C 1
ATOM 1314 O O . LEU A 1 163 ? 55.260 -2.404 -47.667 1.00 43.69 163 LEU A O 1
ATOM 1318 N N . PRO A 1 164 ? 54.371 -3.162 -45.748 1.00 41.94 164 PRO A N 1
ATOM 1319 C CA . PRO A 1 164 ? 55.580 -2.931 -44.976 1.00 41.94 164 PRO A CA 1
ATOM 1320 C C . PRO A 1 164 ? 56.318 -4.239 -44.659 1.00 41.94 164 PRO A C 1
ATOM 1322 O O . PRO A 1 164 ? 55.756 -5.234 -44.196 1.00 41.94 164 PRO A O 1
ATOM 1325 N N . ARG A 1 165 ? 57.630 -4.190 -44.901 1.00 37.19 165 ARG A N 1
ATOM 1326 C CA . ARG A 1 165 ? 58.647 -5.173 -44.517 1.00 37.19 165 ARG A CA 1
ATOM 1327 C C . ARG A 1 165 ? 58.731 -5.319 -42.986 1.00 37.19 165 ARG A C 1
ATOM 1329 O O . ARG A 1 165 ? 58.684 -4.329 -42.263 1.00 37.19 165 ARG A O 1
ATOM 1336 N N . ARG A 1 166 ? 58.923 -6.557 -42.505 1.00 39.50 166 ARG A N 1
ATOM 1337 C CA . ARG A 1 166 ? 59.384 -6.872 -41.132 1.00 39.50 166 ARG A CA 1
ATOM 1338 C C . ARG A 1 166 ? 60.790 -6.286 -40.916 1.00 39.50 166 ARG A C 1
ATOM 1340 O O . ARG A 1 166 ? 61.571 -6.323 -41.868 1.00 39.50 166 ARG A O 1
ATOM 1347 N N . PRO A 1 167 ? 61.148 -5.820 -39.699 1.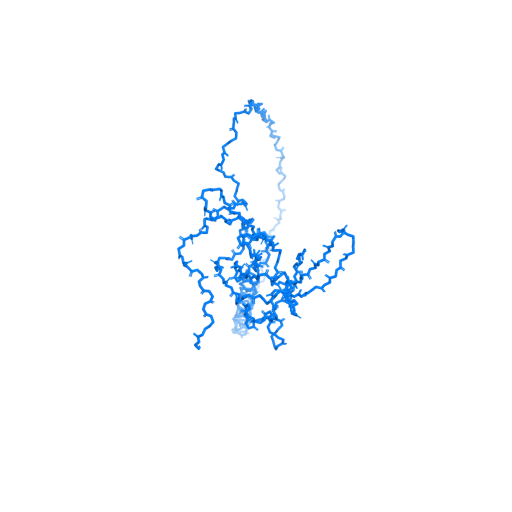00 45.22 167 PRO A N 1
ATOM 1348 C CA . PRO A 1 167 ? 61.907 -6.725 -38.818 1.00 45.22 167 PRO A CA 1
ATOM 1349 C C . PRO A 1 167 ? 61.786 -6.531 -37.280 1.00 45.22 167 PRO A C 1
ATOM 1351 O O . PRO A 1 167 ? 61.363 -5.501 -36.771 1.00 45.22 167 PRO A O 1
ATOM 1354 N N . ASN A 1 168 ? 62.245 -7.591 -36.596 1.00 33.91 168 ASN A N 1
ATOM 1355 C CA . ASN A 1 168 ? 62.871 -7.754 -35.269 1.00 33.91 168 ASN A CA 1
ATOM 1356 C C . ASN A 1 168 ? 62.159 -7.418 -33.939 1.00 33.91 168 ASN A C 1
ATOM 1358 O O . ASN A 1 168 ? 61.959 -6.276 -33.542 1.00 33.91 168 ASN A O 1
ATOM 1362 N N . ARG A 1 169 ? 61.936 -8.503 -33.174 1.00 40.78 169 ARG A N 1
ATOM 1363 C CA . ARG A 1 169 ? 61.711 -8.551 -31.720 1.00 40.78 169 ARG A CA 1
ATOM 1364 C C . ARG A 1 169 ? 62.998 -8.221 -30.952 1.00 40.78 169 ARG A C 1
ATOM 1366 O O . ARG A 1 169 ? 64.026 -8.819 -31.265 1.00 40.78 169 ARG A O 1
ATOM 1373 N N . PRO A 1 170 ? 62.908 -7.480 -29.837 1.00 39.28 170 PRO A N 1
ATOM 1374 C CA . PRO A 1 170 ? 63.819 -7.641 -28.718 1.00 39.28 170 PRO A CA 1
ATOM 1375 C C . PRO A 1 170 ? 63.213 -8.507 -27.602 1.00 39.28 170 PRO A C 1
ATOM 1377 O O . PRO A 1 170 ? 62.000 -8.592 -27.398 1.00 39.28 170 PRO A O 1
ATOM 1380 N N . VAL A 1 171 ? 64.130 -9.176 -26.915 1.00 42.75 171 VAL A N 1
ATOM 1381 C CA . VAL A 1 171 ? 63.983 -10.190 -25.868 1.00 42.75 171 VAL A CA 1
ATOM 1382 C C . VAL A 1 171 ? 63.450 -9.590 -24.558 1.00 42.75 171 VAL A C 1
ATOM 1384 O O . VAL A 1 171 ? 63.831 -8.493 -24.159 1.00 42.75 171 VAL A O 1
ATOM 1387 N N . GLN A 1 172 ? 62.576 -10.331 -23.867 1.00 38.19 172 GLN A N 1
ATOM 1388 C CA . GLN A 1 172 ? 62.094 -10.001 -22.523 1.00 38.19 172 GLN A CA 1
ATOM 1389 C C . GLN A 1 172 ? 63.160 -10.325 -21.466 1.00 38.19 172 GLN A C 1
ATOM 1391 O O . GLN A 1 172 ? 63.555 -11.480 -21.333 1.00 38.19 172 GLN A O 1
ATOM 1396 N N . HIS A 1 173 ? 63.531 -9.347 -20.636 1.00 37.47 173 HIS A N 1
ATOM 1397 C CA . HIS A 1 173 ? 64.207 -9.603 -19.361 1.00 37.47 173 HIS A CA 1
ATOM 1398 C C . HIS A 1 173 ? 63.209 -9.504 -18.200 1.00 37.47 173 HIS A C 1
ATOM 1400 O O . HIS A 1 173 ? 62.682 -8.437 -17.884 1.00 37.47 173 HIS A O 1
ATOM 1406 N N . ARG A 1 174 ? 62.958 -10.647 -17.549 1.00 37.78 174 ARG A N 1
ATOM 1407 C CA . ARG A 1 174 ? 62.282 -10.743 -16.248 1.00 37.78 174 ARG A CA 1
ATOM 1408 C C . ARG A 1 174 ? 63.215 -10.210 -15.161 1.00 37.78 174 ARG A C 1
ATOM 1410 O O . ARG A 1 174 ? 64.307 -10.741 -14.989 1.00 37.78 174 ARG A O 1
ATOM 1417 N N . SER A 1 175 ? 62.763 -9.235 -14.375 1.00 38.19 175 SER A N 1
ATOM 1418 C CA . SER A 1 175 ? 63.394 -8.885 -13.098 1.00 38.19 175 SER A CA 1
ATOM 1419 C C . SER A 1 175 ? 62.461 -9.233 -11.933 1.00 38.19 175 SER A C 1
ATOM 1421 O O . SER A 1 175 ? 61.338 -8.744 -11.816 1.00 38.19 175 SER A O 1
ATOM 1423 N N . HIS A 1 176 ? 62.931 -10.134 -11.069 1.00 39.22 176 HIS A N 1
ATOM 1424 C CA . HIS A 1 176 ? 62.297 -10.480 -9.801 1.00 39.22 176 HIS A CA 1
ATOM 1425 C C . HIS A 1 176 ? 62.418 -9.302 -8.822 1.00 39.22 176 HIS A C 1
ATOM 1427 O O . HIS A 1 176 ? 63.507 -9.011 -8.330 1.00 39.22 176 HIS A O 1
ATOM 1433 N N . ARG A 1 177 ? 61.301 -8.649 -8.474 1.00 42.47 177 ARG A N 1
ATOM 1434 C CA . ARG A 1 177 ? 61.246 -7.755 -7.306 1.00 42.47 177 ARG A CA 1
ATOM 1435 C C . ARG A 1 177 ? 60.774 -8.520 -6.070 1.00 42.47 177 ARG A C 1
ATOM 1437 O O . ARG A 1 177 ? 59.653 -9.016 -6.006 1.00 42.47 177 ARG A O 1
ATOM 1444 N N . ARG A 1 178 ? 61.682 -8.598 -5.093 1.00 40.41 178 ARG A N 1
ATOM 1445 C CA . ARG A 1 178 ? 61.513 -9.169 -3.752 1.00 40.41 178 ARG A CA 1
ATOM 1446 C C . ARG A 1 178 ? 60.357 -8.494 -2.999 1.00 40.41 178 ARG A C 1
ATOM 1448 O O . ARG A 1 178 ? 60.287 -7.267 -2.935 1.00 40.41 178 ARG A O 1
ATOM 1455 N N . ARG A 1 179 ? 59.483 -9.304 -2.389 1.00 40.47 179 ARG A N 1
ATOM 1456 C CA . ARG A 1 179 ? 58.467 -8.863 -1.420 1.00 40.47 179 ARG A CA 1
ATOM 1457 C C . ARG A 1 179 ? 59.171 -8.291 -0.183 1.00 40.47 179 ARG A C 1
ATOM 1459 O O . ARG A 1 179 ? 59.964 -8.987 0.440 1.00 40.47 179 ARG A O 1
ATOM 1466 N N . ARG A 1 180 ? 58.888 -7.034 0.171 1.00 43.00 180 ARG A N 1
ATOM 1467 C CA . ARG A 1 180 ? 59.265 -6.451 1.468 1.00 43.00 180 ARG A CA 1
ATOM 1468 C C . ARG A 1 180 ? 58.122 -6.676 2.460 1.00 43.00 180 ARG A C 1
ATOM 1470 O O . ARG A 1 180 ? 56.977 -6.347 2.153 1.00 43.00 180 ARG A O 1
ATOM 1477 N N . HIS A 1 181 ? 58.442 -7.241 3.621 1.00 38.38 181 HIS A N 1
ATOM 1478 C CA . HIS A 1 181 ? 57.531 -7.379 4.757 1.00 38.38 181 HIS A CA 1
ATOM 1479 C C . HIS A 1 181 ? 57.093 -5.994 5.265 1.00 38.38 181 HIS A C 1
ATOM 1481 O O . HIS A 1 181 ? 57.925 -5.106 5.446 1.00 38.38 181 HIS A O 1
ATOM 1487 N N . ARG A 1 182 ? 55.785 -5.808 5.484 1.00 41.62 182 ARG A N 1
ATOM 1488 C CA . ARG A 1 182 ? 55.224 -4.663 6.223 1.00 41.62 182 ARG A CA 1
ATOM 1489 C C . ARG A 1 182 ? 55.128 -5.030 7.711 1.00 41.62 182 ARG A C 1
ATOM 1491 O O . ARG A 1 182 ? 54.665 -6.134 7.992 1.00 41.62 182 ARG A O 1
ATOM 1498 N N . PRO A 1 183 ? 55.496 -4.142 8.651 1.00 38.69 183 PRO A N 1
ATOM 1499 C CA . PRO A 1 183 ? 55.256 -4.378 10.069 1.00 38.69 183 PRO A CA 1
ATOM 1500 C C . PRO A 1 183 ? 53.775 -4.162 10.419 1.00 38.69 183 PRO A C 1
ATOM 1502 O O . PRO A 1 183 ? 53.103 -3.289 9.862 1.00 38.69 183 PRO A O 1
ATOM 1505 N N . VAL A 1 184 ? 53.282 -4.982 11.344 1.00 41.59 184 VAL A N 1
ATOM 1506 C CA . VAL A 1 184 ? 51.929 -4.935 11.911 1.00 41.59 184 VAL A CA 1
ATOM 1507 C C . VAL A 1 184 ? 51.812 -3.704 12.816 1.00 41.59 184 VAL A C 1
ATOM 1509 O O . VAL A 1 184 ? 52.628 -3.516 13.713 1.00 41.59 184 VAL A O 1
ATOM 1512 N N . ARG A 1 185 ? 50.813 -2.847 12.575 1.00 41.12 185 ARG A N 1
ATOM 1513 C CA . ARG A 1 185 ? 50.457 -1.742 13.481 1.00 41.12 185 ARG A CA 1
ATOM 1514 C C . ARG A 1 185 ? 49.433 -2.239 14.500 1.00 41.12 185 ARG A C 1
ATOM 1516 O O . ARG A 1 185 ? 48.401 -2.777 14.107 1.00 41.12 185 ARG A O 1
ATOM 1523 N N . HIS A 1 186 ? 49.713 -2.029 15.783 1.00 36.72 186 HIS A N 1
ATOM 1524 C CA . HIS A 1 186 ? 48.773 -2.266 16.877 1.00 36.72 186 HIS A CA 1
ATOM 1525 C C . HIS A 1 186 ? 47.584 -1.293 16.790 1.00 36.72 186 HIS A C 1
ATOM 1527 O O . HIS A 1 186 ? 47.772 -0.085 16.639 1.00 36.72 186 HIS A O 1
ATOM 1533 N N . LEU A 1 187 ? 46.365 -1.832 16.863 1.00 37.53 187 LEU A N 1
ATOM 1534 C CA . LEU A 1 187 ? 45.115 -1.073 16.962 1.00 37.53 187 LEU A CA 1
ATOM 1535 C C . LEU A 1 187 ? 44.901 -0.620 18.417 1.00 37.53 187 LEU A C 1
ATOM 1537 O O . LEU A 1 187 ? 45.094 -1.436 19.320 1.00 37.53 187 LEU A O 1
ATOM 1541 N N . PRO A 1 188 ? 44.487 0.633 18.676 1.00 39.59 188 PRO A N 1
ATOM 1542 C CA . PRO A 1 188 ? 44.124 1.053 20.021 1.00 39.59 188 PRO A CA 1
ATOM 1543 C C . PRO A 1 188 ? 42.754 0.494 20.431 1.00 39.59 188 PRO A C 1
ATOM 1545 O O . PRO A 1 188 ? 41.832 0.386 19.622 1.00 39.59 188 PRO A O 1
ATOM 1548 N N . VAL A 1 189 ? 42.651 0.148 21.714 1.00 41.19 189 VAL A N 1
ATOM 1549 C CA . VAL A 1 189 ? 41.461 -0.384 22.394 1.00 41.19 189 VAL A CA 1
ATOM 1550 C C . VAL A 1 189 ? 40.360 0.690 22.460 1.00 41.19 189 VAL A C 1
ATOM 1552 O O . VAL A 1 189 ? 40.665 1.831 22.823 1.00 41.19 189 VAL A O 1
ATOM 1555 N N . PRO A 1 190 ? 39.090 0.379 22.139 1.00 36.25 190 PRO A N 1
ATOM 1556 C CA . PRO A 1 190 ? 38.006 1.351 22.241 1.00 36.25 190 PRO A CA 1
ATOM 1557 C C . PRO A 1 190 ? 37.631 1.613 23.708 1.00 36.25 190 PRO A C 1
ATOM 1559 O O . PRO A 1 190 ? 37.489 0.688 24.506 1.00 36.25 190 PRO A O 1
ATOM 1562 N N . ARG A 1 191 ? 37.466 2.895 24.054 1.00 39.81 191 ARG A N 1
ATOM 1563 C CA . ARG A 1 191 ? 36.893 3.345 25.333 1.00 39.81 191 ARG A CA 1
ATOM 1564 C C . ARG A 1 191 ? 35.372 3.123 25.348 1.00 39.81 191 ARG A C 1
ATOM 1566 O O . ARG A 1 191 ? 34.733 3.136 24.299 1.00 39.81 191 ARG A O 1
ATOM 1573 N N . SER A 1 192 ? 34.843 2.919 26.552 1.00 39.19 192 SER A N 1
ATOM 1574 C CA . SER A 1 192 ? 33.457 2.586 26.912 1.00 39.19 192 SER A CA 1
ATOM 1575 C C . SER A 1 192 ? 32.388 3.507 26.291 1.00 39.19 192 SER A C 1
ATOM 1577 O O . SER A 1 192 ? 32.674 4.680 26.043 1.00 39.19 192 SER A O 1
ATOM 1579 N N . PRO A 1 193 ? 31.154 3.012 26.058 1.00 39.72 193 PRO A N 1
ATOM 1580 C CA . PRO A 1 193 ? 30.157 3.715 25.260 1.00 39.72 193 PRO A CA 1
ATOM 1581 C C . PRO A 1 193 ? 29.493 4.842 26.056 1.00 39.72 193 PRO A C 1
ATOM 1583 O O . PRO A 1 193 ? 28.875 4.609 27.094 1.00 39.72 193 PRO A O 1
ATOM 1586 N N . THR A 1 194 ? 29.591 6.064 25.542 1.00 38.72 194 THR A N 1
ATOM 1587 C CA . THR A 1 194 ? 28.681 7.156 25.888 1.00 38.72 194 THR A CA 1
ATOM 1588 C C . THR A 1 194 ? 27.375 7.026 25.094 1.00 38.72 194 THR A C 1
ATOM 1590 O O . THR A 1 194 ? 27.332 6.438 24.015 1.00 38.72 194 THR A O 1
ATOM 1593 N N . THR A 1 195 ? 26.310 7.542 25.702 1.00 36.25 195 THR A N 1
ATOM 1594 C CA . THR A 1 195 ? 24.886 7.593 25.326 1.00 36.25 195 THR A CA 1
ATOM 1595 C C . THR A 1 195 ? 24.602 7.664 23.808 1.00 36.25 195 THR A C 1
ATOM 1597 O O . THR A 1 195 ? 25.268 8.437 23.119 1.00 36.25 195 THR A O 1
ATOM 1600 N N . PRO A 1 196 ? 23.614 6.919 23.257 1.00 37.31 196 PRO A N 1
ATOM 1601 C CA . PRO A 1 196 ? 23.369 6.909 21.817 1.00 37.31 196 PRO A CA 1
ATOM 1602 C C . PRO A 1 196 ? 22.707 8.205 21.330 1.00 37.31 196 PRO A C 1
ATOM 1604 O O . PRO A 1 196 ? 21.642 8.596 21.802 1.00 37.31 196 PRO A O 1
ATOM 1607 N N . ASP A 1 197 ? 23.353 8.825 20.345 1.00 32.78 197 ASP A N 1
ATOM 1608 C CA . ASP A 1 197 ? 22.899 9.982 19.573 1.00 32.78 197 ASP A CA 1
ATOM 1609 C C . ASP A 1 197 ? 21.764 9.570 18.611 1.00 32.78 197 ASP A C 1
ATOM 1611 O O . ASP A 1 197 ? 21.935 8.703 17.749 1.00 32.78 197 ASP A O 1
ATOM 1615 N N . THR A 1 198 ? 20.577 10.162 18.761 1.00 39.41 198 THR A N 1
ATOM 1616 C CA . THR A 1 198 ? 19.357 9.826 18.001 1.00 39.41 198 THR A CA 1
ATOM 1617 C C . THR A 1 198 ? 19.349 10.351 16.558 1.00 39.41 198 THR A C 1
ATOM 1619 O O . THR A 1 198 ? 18.343 10.223 15.861 1.00 39.41 198 THR A O 1
ATOM 1622 N N . HIS A 1 199 ? 20.461 10.892 16.049 1.00 39.53 199 HIS A N 1
ATOM 1623 C CA . HIS A 1 199 ? 20.551 11.457 14.700 1.00 39.53 199 HIS A CA 1
ATOM 1624 C C . HIS A 1 199 ? 21.619 10.796 13.817 1.00 39.53 199 HIS A C 1
ATOM 1626 O O . HIS A 1 199 ? 22.616 11.421 13.473 1.00 39.53 199 HIS A O 1
ATOM 1632 N N . ARG A 1 200 ? 21.379 9.553 13.370 1.00 38.97 200 ARG A N 1
ATOM 1633 C CA . ARG A 1 200 ? 21.701 9.032 12.013 1.00 38.97 200 ARG A CA 1
ATOM 1634 C C . ARG A 1 200 ? 21.646 7.507 11.994 1.00 38.97 200 ARG A C 1
ATOM 1636 O O . ARG A 1 200 ? 22.660 6.823 12.102 1.00 38.97 200 ARG A O 1
ATOM 1643 N N . CYS A 1 201 ? 20.468 6.967 11.702 1.00 32.62 201 CYS A N 1
ATOM 1644 C CA . CYS A 1 201 ? 20.407 5.725 10.945 1.00 32.62 201 CYS A CA 1
ATOM 1645 C C . CYS A 1 201 ? 20.076 6.112 9.496 1.00 32.62 201 CYS A C 1
ATOM 1647 O O . CYS A 1 201 ? 18.942 6.498 9.237 1.00 32.62 201 CYS A O 1
ATOM 1649 N N . PRO A 1 202 ? 21.015 6.045 8.532 1.00 50.16 202 PRO A N 1
ATOM 1650 C CA . PRO A 1 202 ? 20.758 6.465 7.147 1.00 50.16 202 PRO A CA 1
ATOM 1651 C C . PRO A 1 202 ? 19.718 5.595 6.418 1.00 50.16 202 PRO A C 1
ATOM 1653 O O . PRO A 1 202 ? 19.449 5.836 5.248 1.00 50.16 202 PRO A O 1
ATOM 1656 N N . LYS A 1 203 ? 19.171 4.573 7.090 1.00 49.34 203 LYS A N 1
ATOM 1657 C CA . LYS A 1 203 ? 18.209 3.612 6.550 1.00 49.34 203 LYS A CA 1
ATOM 1658 C C . LYS A 1 203 ? 16.754 3.971 6.828 1.00 49.34 203 LYS A C 1
ATOM 1660 O O . LYS A 1 203 ? 15.901 3.519 6.080 1.00 49.34 203 LYS A O 1
ATOM 1665 N N . TYR A 1 204 ? 16.467 4.746 7.872 1.00 52.53 204 TYR A N 1
ATOM 1666 C CA . TYR A 1 204 ? 15.103 5.070 8.289 1.00 52.53 204 TYR A CA 1
ATOM 1667 C C . TYR A 1 204 ? 14.916 6.578 8.285 1.00 52.53 204 TYR A C 1
ATOM 1669 O O . TYR A 1 204 ? 15.773 7.307 8.788 1.00 52.53 204 TYR A O 1
ATOM 1677 N N . ALA A 1 205 ? 13.792 7.044 7.754 1.00 61.62 205 ALA A N 1
ATOM 1678 C CA . ALA A 1 205 ? 13.380 8.421 7.936 1.00 61.62 205 ALA A CA 1
ATOM 1679 C C . ALA A 1 205 ? 11.958 8.488 8.468 1.00 61.62 205 ALA A C 1
ATOM 1681 O O . ALA A 1 205 ? 11.094 7.667 8.158 1.00 61.62 205 ALA A O 1
ATOM 1682 N N . VAL A 1 206 ? 11.740 9.519 9.271 1.00 58.03 206 VAL A N 1
ATOM 1683 C CA . VAL A 1 206 ? 10.430 9.899 9.766 1.00 58.03 206 VAL A CA 1
ATOM 1684 C C . VAL A 1 206 ? 10.037 11.148 8.997 1.00 58.03 206 VAL A C 1
ATOM 1686 O O . VAL A 1 206 ? 10.662 12.199 9.148 1.00 58.03 206 VAL A O 1
ATOM 1689 N N . LYS A 1 207 ? 9.027 11.034 8.135 1.00 59.19 207 LYS A N 1
ATOM 1690 C CA . LYS A 1 207 ? 8.438 12.186 7.453 1.00 59.19 207 LYS A CA 1
ATOM 1691 C C . LYS A 1 207 ? 7.174 12.565 8.211 1.00 59.19 207 LYS A C 1
ATOM 1693 O O . LYS A 1 207 ? 6.296 11.733 8.435 1.00 59.19 207 LYS A O 1
ATOM 1698 N N . ARG A 1 208 ? 7.073 13.826 8.627 1.00 56.75 208 ARG A N 1
ATOM 1699 C CA . ARG A 1 208 ? 5.820 14.357 9.168 1.00 56.75 208 ARG A CA 1
ATOM 1700 C C . ARG A 1 208 ? 4.774 14.315 8.060 1.00 56.75 208 ARG A C 1
ATOM 1702 O O . ARG A 1 208 ? 5.000 14.873 6.986 1.00 56.75 208 ARG A O 1
ATOM 1709 N N . LEU A 1 209 ? 3.632 13.692 8.330 1.00 59.00 209 LEU A N 1
ATOM 1710 C CA . LEU A 1 209 ? 2.465 13.869 7.481 1.00 59.00 209 LEU A CA 1
ATOM 1711 C C . LEU A 1 209 ? 1.940 15.266 7.801 1.00 59.00 209 LEU A C 1
ATOM 1713 O O . LEU A 1 209 ? 1.551 15.552 8.936 1.00 59.00 209 LEU A O 1
ATOM 1717 N N . LEU A 1 210 ? 2.037 16.188 6.845 1.00 43.03 210 LEU A N 1
ATOM 1718 C CA . LEU A 1 210 ? 1.520 17.534 7.048 1.00 43.03 210 LEU A CA 1
ATOM 1719 C C . LEU A 1 210 ? 0.002 17.428 7.235 1.00 43.03 210 LEU A C 1
ATOM 1721 O O . LEU A 1 210 ? -0.737 17.154 6.294 1.00 43.03 210 LEU A O 1
ATOM 1725 N N . ALA A 1 211 ? -0.454 17.622 8.474 1.00 38.91 211 ALA A N 1
ATOM 1726 C CA . ALA A 1 211 ? -1.846 17.911 8.778 1.00 38.91 211 ALA A CA 1
ATOM 1727 C C . ALA A 1 211 ? -2.158 19.286 8.171 1.00 38.91 211 ALA A C 1
ATOM 1729 O O . ALA A 1 211 ? -1.847 20.321 8.754 1.00 38.91 211 ALA A O 1
ATOM 1730 N N . GLY A 1 212 ? -2.647 19.276 6.937 1.00 33.84 212 GLY A N 1
ATOM 1731 C CA . GLY A 1 212 ? -2.806 20.467 6.109 1.00 33.84 212 GLY A CA 1
ATOM 1732 C C . GLY A 1 212 ? -3.638 20.155 4.876 1.00 33.84 212 GLY A C 1
ATOM 1733 O O . GLY A 1 212 ? -3.195 20.342 3.752 1.00 33.84 212 GLY A O 1
ATOM 1734 N N . GLY A 1 213 ? -4.817 19.602 5.121 1.00 28.88 213 GLY A N 1
ATOM 1735 C CA . GLY A 1 213 ? -5.837 19.300 4.135 1.00 28.88 213 GLY A CA 1
ATOM 1736 C C . GLY A 1 213 ? -6.943 18.575 4.874 1.00 28.88 213 GLY A C 1
ATOM 1737 O O . GLY A 1 213 ? -6.734 17.470 5.372 1.00 28.88 213 GLY A O 1
ATOM 1738 N N . SER A 1 214 ? -8.093 19.214 5.040 1.00 27.62 214 SER A N 1
ATOM 1739 C CA . SER A 1 214 ? -9.307 18.491 5.379 1.00 27.62 214 SER A CA 1
ATOM 1740 C C . SER A 1 214 ? -9.516 17.446 4.282 1.00 27.62 214 SER A C 1
ATOM 1742 O O . SER A 1 214 ? -9.787 17.773 3.131 1.00 27.62 214 SER A O 1
ATOM 1744 N N . TRP A 1 215 ? -9.316 16.170 4.608 1.00 42.31 215 TRP A N 1
ATOM 1745 C CA . TRP A 1 215 ? -9.588 15.074 3.682 1.00 42.31 215 TRP A CA 1
ATOM 1746 C C . TRP A 1 215 ? -11.098 14.817 3.688 1.00 42.31 215 TRP A C 1
ATOM 1748 O O . TRP A 1 215 ? -11.573 13.812 4.215 1.00 42.31 215 TRP A O 1
ATOM 1758 N N . HIS A 1 216 ? -11.863 15.777 3.162 1.00 24.81 216 HIS A N 1
ATOM 1759 C CA . HIS A 1 216 ? -13.254 15.549 2.806 1.00 24.81 216 HIS A CA 1
ATOM 1760 C C . HIS A 1 216 ? -13.262 14.675 1.557 1.00 24.81 216 HIS A C 1
ATOM 1762 O O . HIS A 1 216 ? -12.882 15.101 0.469 1.00 24.81 216 HIS A O 1
ATOM 1768 N N . ALA A 1 217 ? -13.679 13.425 1.731 1.00 31.11 217 ALA A N 1
ATOM 1769 C CA . ALA A 1 217 ? -14.165 12.616 0.631 1.00 31.11 217 ALA A CA 1
ATOM 1770 C C . ALA A 1 217 ? -15.554 13.145 0.246 1.00 31.11 217 ALA A C 1
ATOM 1772 O O . ALA A 1 217 ? -16.561 12.534 0.590 1.00 31.11 217 ALA A O 1
ATOM 1773 N N . ASP A 1 218 ? -15.613 14.302 -0.414 1.00 25.78 218 ASP A N 1
ATOM 1774 C CA . ASP A 1 218 ? -16.842 14.717 -1.083 1.00 25.78 218 ASP A CA 1
ATOM 1775 C C . ASP A 1 218 ? -16.912 14.003 -2.431 1.00 25.78 218 ASP A C 1
ATOM 1777 O O . ASP A 1 218 ? -16.339 14.412 -3.438 1.00 25.78 218 ASP A O 1
ATOM 1781 N N . GLY A 1 219 ? -17.621 12.876 -2.425 1.00 34.62 219 GLY A N 1
ATOM 1782 C CA . GLY A 1 219 ? -18.264 12.374 -3.623 1.00 34.62 219 GLY A CA 1
ATOM 1783 C C . GLY A 1 219 ? -19.459 13.265 -3.934 1.00 34.62 219 GLY A C 1
ATOM 1784 O O . GLY A 1 219 ? -20.508 13.105 -3.314 1.00 34.62 219 GLY A O 1
ATOM 1785 N N . ARG A 1 220 ? -19.289 14.204 -4.870 1.00 26.75 220 ARG A N 1
ATOM 1786 C CA . ARG A 1 220 ? -20.344 14.765 -5.731 1.00 26.75 220 ARG A CA 1
ATOM 1787 C C . ARG A 1 220 ? -19.721 15.714 -6.765 1.00 26.75 220 ARG A C 1
ATOM 1789 O O . ARG A 1 220 ? -19.073 16.683 -6.382 1.00 26.75 220 ARG A O 1
ATOM 1796 N N . GLY A 1 221 ? -19.954 15.430 -8.048 1.00 29.73 221 GLY A N 1
ATOM 1797 C CA . GLY A 1 221 ? -19.530 16.232 -9.200 1.00 29.73 221 GLY A CA 1
ATOM 1798 C C . GLY A 1 221 ? -19.280 15.365 -10.416 1.00 29.73 221 GLY A C 1
ATOM 1799 O O . GLY A 1 221 ? -18.094 15.063 -10.653 1.00 29.73 221 GLY A O 1
#

Sequence (221 aa):
MITSTFQYSPGMAILHSRDLVSWRHVGAAVPDIGVLGPEYRSDRMERYNVGIYAGSLRHHRGRYWLHFTTLDEGIFVTTAEHPAGPWSHLHRLSDETGWEDPCPLWDEDGRAWLVASSPGRGAWPTLAAAGRRRARLRHLRLQSRRQDLRSARKHRHGLMVGLPRRPNRPVQHRSHRRRRHRPVRHLPVPRSPTTPDTHRCPKYAVKRLLAGGSWHADGRG

Foldseek 3Di:
DWAADFLDAPGIWDWDDDVVPDIDTLAGQRRGQCVLDVCSDPVNVNGPPFGWADWDWDDDPQKIKIWTATQQQGIWIWIANDRSDPIDPIDHQDRDHQKGYWDWDADPVRWIKIKIWRQDPPPDCDVVNVVVVVVVVVVVVVVVVVVVVVVVVVVVVVVPDDDDDDDDDDDDDDDDDDDDDDDDDDDDDDDDDDDDDPPDPVTMDMDTPPPDDDPPPDPDD

Secondary structure (DSSP, 8-state):
-EE--BT-SSEEEEEE-SSSSS-EEEEEEES-GGGG-GGGSTTT---TT-SB--EEEEEETTEEEEEEEETTTEEEEEEESSTT-PPPPPEEEE--TT-EEEEEEE-TTS-EEEEEE---TTSS--HHHHHHHHHHHHHHHHHHHHHHHHHHHHHHHHTTS-PPPP--PPPP----PPPPPPPPPPPPPPPPPP---SS--TTEEEEEE---S--------

Radius of gyration: 29.69 Å; chains: 1; bounding box: 85×40×79 Å